Protein AF-0000000084988564 (afdb_homodimer)

Organism: Nitrosospira multiformis (strain ATCC 25196 / NCIMB 11849 / C 71) (NCBI:txid323848)

Nearest PDB structures (foldseek):
  4o1w-assembly2_B  TM=9.853E-01  e=6.035E-07  Colwellia psychrerythraea 34H
  8smr-assembly1_N  TM=9.598E-01  e=2.133E-06  Pseudomonas aeruginosa
  6q2u-assembly1_A  TM=9.554E-01  e=2.253E-06  Pseudomonas aeruginosa
  8uf3-assembly2_B  TM=9.265E-01  e=7.536E-06  Neisseria gonorrhoeae F62
  3vrd-assembly1_A  TM=9.362E-01  e=6.425E-04  Thermochromatium tepidum

Radius of gyration: 26.68 Å; Cα contacts (8 Å, |Δi|>4): 327; chains: 2; bounding box: 35×140×54 Å

Sequence (216 aa):
MKHLIIGAASAALMLISSQGMATDIEAGKKKAAEVCAACHGPDGNSPAPAFPILAGQQASYLAKTLNEYKSGVRQDPVMAGMAAALSKEDIENVAAYFATQKGLKTKYMKHLIIGAASAALMLISSQGMATDIEAGKKKAAEVCAACHGPDGNSPAPAFPILAGQQASYLAKTLNEYKSGVRQDPVMAGMAAALSKEDIENVAAYFATQKGLKTKY

Structure (mmCIF, N/CA/C/O backbone):
data_AF-0000000084988564-model_v1
#
loop_
_entity.id
_entity.type
_entity.pdbx_description
1 polymer 'Cytochrome c, class I'
#
loop_
_atom_site.group_PDB
_atom_site.id
_atom_site.type_symbol
_atom_site.label_atom_id
_atom_site.label_alt_id
_atom_site.label_comp_id
_atom_site.label_asym_id
_atom_site.label_entity_id
_atom_site.label_seq_id
_atom_site.pdbx_PDB_ins_code
_atom_site.Cartn_x
_atom_site.Cartn_y
_atom_site.Cartn_z
_atom_site.occupancy
_atom_site.B_iso_or_equiv
_atom_site.auth_seq_id
_atom_site.auth_comp_id
_atom_site.auth_asym_id
_atom_site.auth_atom_id
_atom_site.pdbx_PDB_model_num
ATOM 1 N N . MET A 1 1 ? -3.344 -71.562 29.422 1 36.88 1 MET A N 1
ATOM 2 C CA . MET A 1 1 ? -3.346 -70.062 29.406 1 36.88 1 MET A CA 1
ATOM 3 C C . MET A 1 1 ? -3.672 -69.562 28.016 1 36.88 1 MET A C 1
ATOM 5 O O . MET A 1 1 ? -3.385 -70.25 27 1 36.88 1 MET A O 1
ATOM 9 N N . LYS A 1 2 ? -4.934 -68.75 27.938 1 44.38 2 LYS A N 1
ATOM 10 C CA . LYS A 1 2 ? -5.629 -67.812 27.047 1 44.38 2 LYS A CA 1
ATOM 11 C C . LYS A 1 2 ? -4.652 -66.875 26.391 1 44.38 2 LYS A C 1
ATOM 13 O O . LYS A 1 2 ? -4.145 -65.938 27.031 1 44.38 2 LYS A O 1
ATOM 18 N N . HIS A 1 3 ? -3.764 -67.312 25.578 1 46.59 3 HIS A N 1
ATOM 19 C CA . HIS A 1 3 ? -2.893 -66.375 24.859 1 46.59 3 HIS A CA 1
ATOM 20 C C . HIS A 1 3 ? -3.705 -65.375 24.047 1 46.59 3 HIS A C 1
ATOM 22 O O . HIS A 1 3 ? -4.391 -65.75 23.094 1 46.59 3 HIS A O 1
ATOM 28 N N . LEU A 1 4 ? -4.336 -64.438 24.719 1 49.53 4 LEU A N 1
ATOM 29 C CA . LEU A 1 4 ? -5.039 -63.281 24.125 1 49.53 4 LEU A CA 1
ATOM 30 C C . LEU A 1 4 ? -4.133 -62.5 23.172 1 49.53 4 LEU A C 1
ATOM 32 O O . LEU A 1 4 ? -3.043 -62.062 23.547 1 49.53 4 LEU A O 1
ATOM 36 N N . ILE A 1 5 ? -4.113 -62.812 21.891 1 49.38 5 ILE A N 1
ATOM 37 C CA . ILE A 1 5 ? -3.484 -62.094 20.781 1 49.38 5 ILE A CA 1
ATOM 38 C C . ILE A 1 5 ? -4.004 -60.656 20.75 1 49.38 5 ILE A C 1
ATOM 40 O O . ILE A 1 5 ? -5.203 -60.438 20.578 1 49.38 5 ILE A O 1
ATOM 44 N N . ILE A 1 6 ? -3.531 -59.688 21.594 1 51.03 6 ILE A N 1
ATOM 45 C CA . ILE A 1 6 ? -3.77 -58.25 21.547 1 51.03 6 ILE A CA 1
ATOM 46 C C . ILE A 1 6 ? -3.459 -57.719 20.156 1 51.03 6 ILE A C 1
ATOM 48 O O . ILE A 1 6 ? -2.328 -57.844 19.672 1 51.03 6 ILE A O 1
ATOM 52 N N . GLY A 1 7 ? -4.332 -57.875 19.203 1 50.16 7 GLY A N 1
ATOM 53 C CA . GLY A 1 7 ? -4.219 -57.219 17.906 1 50.16 7 GLY A CA 1
ATO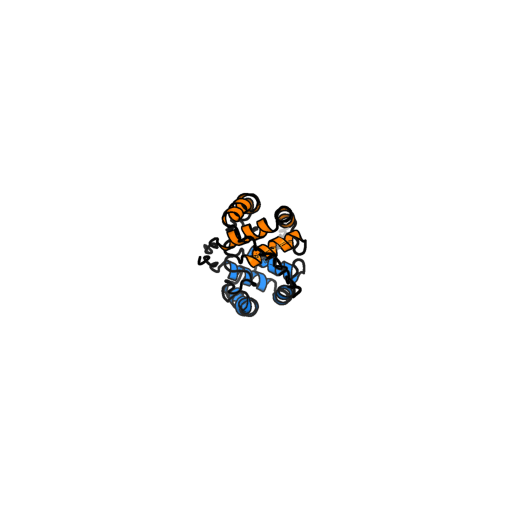M 54 C C . GLY A 1 7 ? -3.92 -55.75 18.016 1 50.16 7 GLY A C 1
ATOM 55 O O . GLY A 1 7 ? -4.641 -55 18.688 1 50.16 7 GLY A O 1
ATOM 56 N N . ALA A 1 8 ? -2.67 -55.312 17.953 1 48.91 8 ALA A N 1
ATOM 57 C CA . ALA A 1 8 ? -2.211 -53.938 17.844 1 48.91 8 ALA A CA 1
ATOM 58 C C . ALA A 1 8 ? -2.896 -53.219 16.688 1 48.91 8 ALA A C 1
ATOM 60 O O . ALA A 1 8 ? -2.719 -53.594 15.523 1 48.91 8 ALA A O 1
ATOM 61 N N . ALA A 1 9 ? -4.117 -52.781 16.828 1 50.78 9 ALA A N 1
ATOM 62 C CA . ALA A 1 9 ? -4.703 -51.844 15.859 1 50.78 9 ALA A CA 1
ATOM 63 C C . ALA A 1 9 ? -3.779 -50.656 15.609 1 50.78 9 ALA A C 1
ATOM 65 O O . ALA A 1 9 ? -3.48 -49.875 16.531 1 50.78 9 ALA A O 1
ATOM 66 N N . SER A 1 10 ? -2.83 -50.688 14.703 1 50.12 10 SER A N 1
ATOM 67 C CA . SER A 1 10 ? -2.039 -49.531 14.289 1 50.12 10 SER A CA 1
ATOM 68 C C . SER A 1 10 ? -2.936 -48.375 13.867 1 50.12 10 SER A C 1
ATOM 70 O O . SER A 1 10 ? -3.768 -48.531 12.969 1 50.12 10 SER A O 1
ATOM 72 N N . ALA A 1 11 ? -3.367 -47.531 14.742 1 49.78 11 ALA A N 1
ATOM 73 C CA . ALA A 1 11 ? -3.982 -46.25 14.398 1 49.78 11 ALA A CA 1
ATOM 74 C C . ALA A 1 11 ? -3.158 -45.5 13.344 1 49.78 11 ALA A C 1
ATOM 76 O O . ALA A 1 11 ? -2.008 -45.125 13.602 1 49.78 11 ALA A O 1
ATOM 77 N N . ALA A 1 12 ? -3.334 -45.781 12.055 1 49.56 12 ALA A N 1
ATOM 78 C CA . ALA A 1 12 ? -2.805 -44.938 10.984 1 49.56 12 ALA A CA 1
ATOM 79 C C . ALA A 1 12 ? -3.104 -43.438 11.25 1 49.56 12 ALA A C 1
ATOM 81 O O . ALA A 1 12 ? -4.254 -43.031 11.148 1 49.56 12 ALA A O 1
ATOM 82 N N . LEU A 1 13 ? -2.43 -42.781 12.18 1 48.84 13 LEU A N 1
ATOM 83 C CA . LEU A 1 13 ? -2.467 -41.312 12.289 1 48.84 13 LEU A CA 1
ATOM 84 C C . LEU A 1 13 ? -2.271 -40.656 10.922 1 48.84 13 LEU A C 1
ATOM 86 O O . LEU A 1 13 ? -1.196 -40.781 10.328 1 48.84 13 LEU A O 1
ATOM 90 N N . MET A 1 14 ? -3.303 -40.594 10.125 1 49.44 14 MET A N 1
ATOM 91 C CA . MET A 1 14 ? -3.266 -39.75 8.93 1 49.44 14 MET A CA 1
ATOM 92 C C . MET A 1 14 ? -2.717 -38.344 9.258 1 49.44 14 MET A C 1
ATOM 94 O O . MET A 1 14 ? -3.35 -37.594 9.977 1 49.44 14 MET A O 1
ATOM 98 N N . LEU A 1 15 ? -1.454 -38.219 9.383 1 46.44 15 LEU A N 1
ATOM 99 C CA . LEU A 1 15 ? -0.866 -36.875 9.398 1 46.44 15 LEU A CA 1
ATOM 100 C C . LEU A 1 15 ? -1.419 -36.031 8.266 1 46.44 15 LEU A C 1
ATOM 102 O O . LEU A 1 15 ? -1.18 -36.312 7.09 1 46.44 15 LEU A O 1
ATOM 106 N N . ILE A 1 16 ? -2.625 -35.594 8.336 1 48.56 16 ILE A N 1
ATOM 107 C CA . ILE A 1 16 ? -3.004 -34.469 7.484 1 48.56 16 ILE A CA 1
ATOM 108 C C . ILE A 1 16 ? -1.88 -33.438 7.473 1 48.56 16 ILE A C 1
ATOM 110 O O . ILE A 1 16 ? -1.654 -32.75 8.469 1 48.56 16 ILE A O 1
ATOM 114 N N . SER A 1 17 ? -0.743 -33.75 7.027 1 43.38 17 SER A N 1
ATOM 115 C CA . SER A 1 17 ? 0.195 -32.688 6.793 1 43.38 17 SER A CA 1
ATOM 116 C C . SER A 1 17 ? -0.49 -31.5 6.109 1 43.38 17 SER A C 1
ATOM 118 O O . SER A 1 17 ? -1.01 -31.625 5 1 43.38 17 SER A O 1
ATOM 120 N N . SER A 1 18 ? -1.177 -30.703 6.762 1 45.69 18 SER A N 1
ATOM 121 C CA . SER A 1 18 ? -1.45 -29.391 6.191 1 45.69 18 SER A CA 1
ATOM 122 C C . SER A 1 18 ? -0.281 -2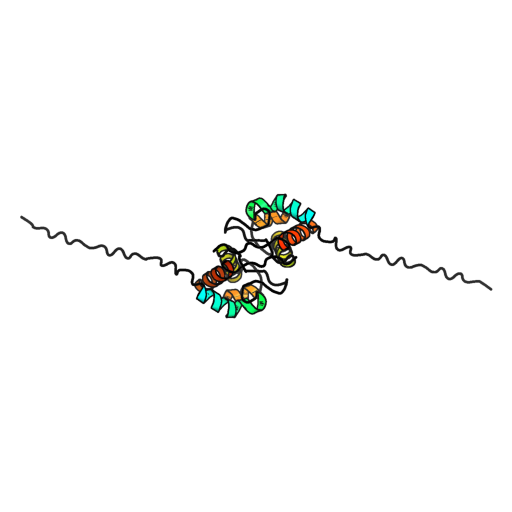8.891 5.344 1 45.69 18 SER A C 1
ATOM 124 O O . SER A 1 18 ? 0.77 -28.531 5.871 1 45.69 18 SER A O 1
ATOM 126 N N . GLN A 1 19 ? 0.225 -29.578 4.379 1 42.72 19 GLN A N 1
ATOM 127 C CA . GLN A 1 19 ? 1.188 -28.953 3.475 1 42.72 19 GLN A CA 1
ATOM 128 C C . GLN A 1 19 ? 0.81 -27.516 3.174 1 42.72 19 GLN A C 1
ATOM 130 O O . GLN A 1 19 ? -0.123 -27.25 2.41 1 42.72 19 GLN A O 1
ATOM 135 N N . GLY A 1 20 ? 0.632 -26.719 4.102 1 48.84 20 GLY A N 1
ATOM 136 C CA . GLY A 1 20 ? 0.611 -25.344 3.66 1 48.84 20 GLY A CA 1
ATOM 137 C C . GLY A 1 20 ? 1.422 -25.109 2.4 1 48.84 20 GLY A C 1
ATOM 138 O O . GLY A 1 20 ? 2.617 -25.406 2.359 1 48.84 20 GLY A O 1
ATOM 139 N N . MET A 1 21 ? 0.855 -25.438 1.231 1 54.59 21 MET A N 1
ATOM 140 C CA . MET A 1 21 ? 1.555 -25.234 -0.034 1 54.59 21 MET A CA 1
ATOM 141 C C . MET A 1 21 ? 2.527 -24.062 0.065 1 54.59 21 MET A C 1
ATOM 143 O O . MET A 1 21 ? 2.156 -22.984 0.514 1 54.59 21 MET A O 1
ATOM 147 N N . ALA A 1 22 ? 3.773 -24.297 0.341 1 71.56 22 ALA A N 1
ATOM 148 C CA . ALA A 1 22 ? 4.848 -23.312 0.388 1 71.56 22 ALA A CA 1
ATOM 149 C C . ALA A 1 22 ? 4.703 -22.297 -0.735 1 71.56 22 ALA A C 1
ATOM 151 O O . ALA A 1 22 ? 4.352 -22.641 -1.863 1 71.56 22 ALA A O 1
ATOM 152 N N . THR A 1 23 ? 4.633 -21.078 -0.403 1 84.94 23 THR A N 1
ATOM 153 C CA . THR A 1 23 ? 4.613 -20 -1.369 1 84.94 23 THR A CA 1
ATOM 154 C C . THR A 1 23 ? 5.613 -20.25 -2.492 1 84.94 23 THR A C 1
ATOM 156 O O . THR A 1 23 ? 6.73 -20.703 -2.242 1 84.94 23 THR A O 1
ATOM 159 N N . ASP A 1 24 ? 5.09 -20.203 -3.752 1 95.75 24 ASP A N 1
ATOM 160 C CA . ASP A 1 24 ? 5.898 -20.375 -4.957 1 95.75 24 ASP A CA 1
ATOM 161 C C . ASP A 1 24 ? 6.191 -19.031 -5.617 1 95.75 24 ASP A C 1
ATOM 163 O O . ASP A 1 24 ? 5.363 -18.516 -6.371 1 95.75 24 ASP A O 1
ATOM 167 N N . ILE A 1 25 ? 7.336 -18.5 -5.441 1 96.25 25 ILE A N 1
ATOM 168 C CA . ILE A 1 25 ? 7.711 -17.172 -5.898 1 96.25 25 ILE A CA 1
ATOM 169 C C . ILE A 1 25 ? 7.723 -17.141 -7.426 1 96.25 25 ILE A C 1
ATOM 171 O O . ILE A 1 25 ? 7.32 -16.141 -8.031 1 96.25 25 ILE A O 1
ATOM 175 N N . GLU A 1 26 ? 8.188 -18.203 -8.039 1 97 26 GLU A N 1
ATOM 176 C CA . GLU A 1 26 ? 8.211 -18.25 -9.5 1 97 26 GLU A CA 1
ATOM 177 C C . GLU A 1 26 ? 6.805 -18.219 -10.078 1 97 26 GLU A C 1
ATOM 179 O O . GLU A 1 26 ? 6.543 -17.531 -11.062 1 97 26 GLU A O 1
ATOM 184 N N . ALA A 1 27 ? 5.906 -18.922 -9.539 1 98.06 27 ALA A N 1
ATOM 185 C CA . ALA A 1 27 ? 4.508 -18.859 -9.961 1 98.06 27 ALA A CA 1
ATOM 186 C C . ALA A 1 27 ? 3.93 -17.469 -9.75 1 98.06 27 ALA A C 1
ATOM 188 O O . ALA A 1 27 ? 3.16 -16.969 -10.578 1 98.06 27 ALA A O 1
ATOM 189 N N . GLY A 1 28 ? 4.285 -16.859 -8.617 1 98.19 28 GLY A N 1
ATOM 190 C CA . GLY A 1 28 ? 3.881 -15.492 -8.367 1 98.19 28 GLY A CA 1
ATOM 191 C C . GLY A 1 28 ? 4.367 -14.516 -9.422 1 98.19 28 GLY A C 1
ATOM 192 O O . GLY A 1 28 ? 3.613 -13.656 -9.875 1 98.19 28 GLY A O 1
ATOM 193 N N . LYS A 1 29 ? 5.617 -14.664 -9.75 1 98.31 29 LYS A N 1
ATOM 194 C CA . LYS A 1 29 ? 6.199 -13.828 -10.797 1 98.31 29 LYS A CA 1
ATOM 195 C C . LYS A 1 29 ? 5.441 -13.977 -12.109 1 98.31 29 LYS A C 1
ATOM 197 O O . LYS A 1 29 ? 5.121 -12.977 -12.766 1 98.31 29 LYS A O 1
ATOM 202 N N . LYS A 1 30 ? 5.148 -15.164 -12.484 1 98.44 30 LYS A N 1
ATOM 203 C CA . LYS A 1 30 ? 4.414 -15.414 -13.719 1 98.44 30 LYS A CA 1
ATOM 204 C C . LYS A 1 30 ? 3.02 -14.797 -13.672 1 98.44 30 LYS A C 1
ATOM 206 O O . LYS A 1 30 ? 2.594 -14.125 -14.617 1 98.44 30 LYS A O 1
ATOM 211 N N . LYS A 1 31 ? 2.301 -15.039 -12.586 1 98.5 31 LYS A N 1
ATOM 212 C CA . LYS A 1 31 ? 0.965 -14.477 -12.43 1 98.5 31 LYS A CA 1
ATOM 213 C C . LYS A 1 31 ? 1.013 -12.953 -12.414 1 98.5 31 LYS A C 1
ATOM 215 O O . LYS A 1 31 ? 0.141 -12.289 -12.977 1 98.5 31 LYS A O 1
ATOM 220 N N . ALA A 1 32 ? 2.031 -12.352 -11.734 1 98.19 32 ALA A N 1
ATOM 221 C CA . ALA A 1 32 ? 2.225 -10.898 -11.711 1 98.19 32 ALA A CA 1
ATOM 222 C C . ALA A 1 32 ? 2.373 -10.344 -13.125 1 98.19 32 ALA A C 1
ATOM 224 O O . ALA A 1 32 ? 1.792 -9.305 -13.453 1 98.19 32 ALA A O 1
ATOM 225 N N . ALA A 1 33 ? 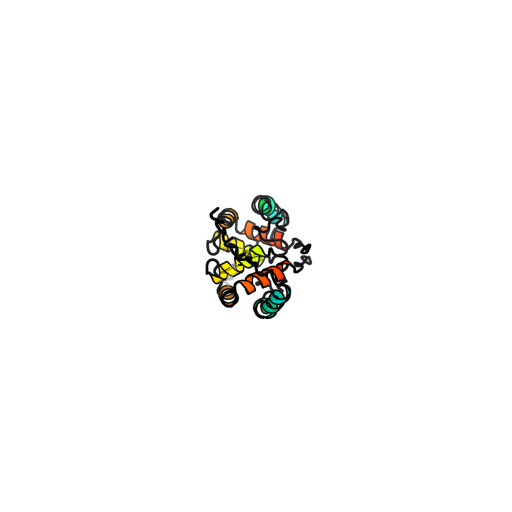3.119 -11 -13.938 1 98.19 33 ALA A N 1
ATOM 226 C CA . ALA A 1 33 ? 3.322 -10.578 -15.32 1 98.19 33 ALA A CA 1
ATOM 227 C C . ALA A 1 33 ? 2.014 -10.633 -16.109 1 98.19 33 ALA A C 1
ATOM 229 O O . ALA A 1 33 ? 1.75 -9.758 -16.938 1 98.19 33 ALA A O 1
ATOM 230 N N . GLU A 1 34 ? 1.217 -11.547 -15.789 1 97.81 34 GLU A N 1
ATOM 231 C CA . GLU A 1 34 ? -0.023 -11.766 -16.531 1 97.81 34 GLU A CA 1
ATOM 232 C C . GLU A 1 34 ? -1.102 -10.773 -16.109 1 97.81 34 GLU A C 1
ATOM 234 O O . GLU A 1 34 ? -1.862 -10.289 -16.953 1 97.81 34 GLU A O 1
ATOM 239 N N . VAL A 1 35 ? -1.206 -10.438 -14.805 1 98.12 35 VAL A N 1
ATOM 240 C CA . VAL A 1 35 ? -2.416 -9.805 -14.289 1 98.12 35 VAL A CA 1
ATOM 241 C C . VAL A 1 35 ? -2.072 -8.438 -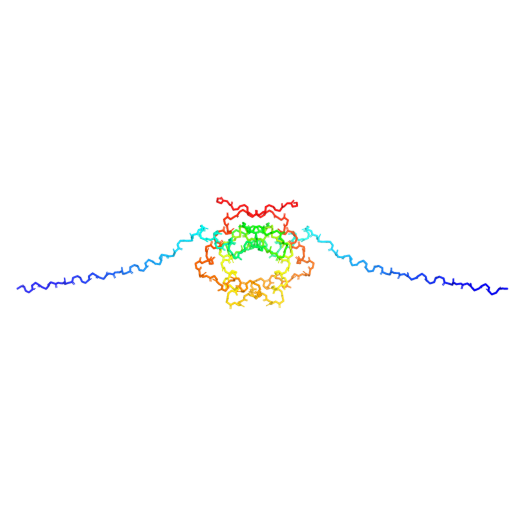13.703 1 98.12 35 VAL A C 1
ATOM 243 O O . VAL A 1 35 ? -2.908 -7.527 -13.695 1 98.12 35 VAL A O 1
ATOM 246 N N . CYS A 1 36 ? -0.912 -8.242 -13.25 1 98.44 36 CYS A N 1
ATOM 247 C CA . CYS A 1 36 ? -0.653 -7.109 -12.367 1 98.44 36 CYS A CA 1
ATOM 248 C C . CYS A 1 36 ? 0.257 -6.086 -13.031 1 98.44 36 CYS A C 1
ATOM 250 O O . CYS A 1 36 ? 0.085 -4.883 -12.844 1 98.44 36 CYS A O 1
ATOM 252 N N . ALA A 1 37 ? 1.188 -6.469 -13.898 1 97.62 37 ALA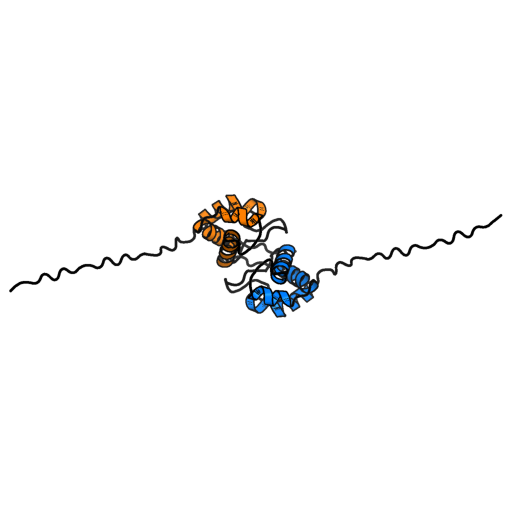 A N 1
ATOM 253 C CA . ALA A 1 37 ? 2.357 -5.711 -14.336 1 97.62 37 ALA A CA 1
ATOM 254 C C . ALA A 1 37 ? 1.945 -4.516 -15.195 1 97.62 37 ALA A C 1
ATOM 256 O O . ALA A 1 37 ? 2.623 -3.484 -15.195 1 97.62 37 ALA A O 1
ATOM 257 N N . ALA A 1 38 ? 0.869 -4.629 -15.906 1 97.25 38 ALA A N 1
ATOM 258 C CA . ALA A 1 38 ? 0.484 -3.574 -16.844 1 97.25 38 ALA A CA 1
ATOM 259 C C . ALA A 1 38 ? 0.256 -2.252 -16.109 1 97.25 38 ALA A C 1
ATOM 261 O O . ALA A 1 38 ? 0.536 -1.181 -16.656 1 97.25 38 ALA A O 1
ATOM 262 N N . CYS A 1 39 ? -0.145 -2.355 -14.93 1 98 39 CYS A N 1
ATOM 263 C CA . CYS A 1 39 ? -0.433 -1.141 -14.172 1 98 39 CYS A CA 1
ATOM 264 C C . CYS A 1 39 ? 0.601 -0.922 -13.078 1 98 39 CYS A C 1
ATOM 266 O O . CYS A 1 39 ? 1.02 0.209 -12.828 1 98 39 CYS A O 1
ATOM 268 N N . HIS A 1 40 ? 1.022 -1.983 -12.414 1 97.12 40 HIS A N 1
ATOM 269 C CA . HIS A 1 40 ? 1.871 -1.836 -11.242 1 97.12 40 HIS A CA 1
ATOM 270 C C . HIS A 1 40 ? 3.346 -1.976 -11.602 1 97.12 40 HIS A C 1
ATOM 272 O O . HIS A 1 40 ? 4.223 -1.739 -10.766 1 97.12 40 HIS A O 1
ATOM 278 N N . GLY A 1 41 ? 3.691 -2.328 -12.852 1 95.62 41 GLY A N 1
ATOM 279 C CA . GLY A 1 41 ? 5.059 -2.596 -13.273 1 95.62 41 GLY A CA 1
ATOM 280 C C . GLY A 1 41 ? 5.469 -4.043 -13.078 1 95.62 41 GLY A C 1
ATOM 281 O O . GLY A 1 41 ? 4.902 -4.75 -12.242 1 95.62 41 GLY A O 1
ATOM 282 N N . PRO A 1 42 ? 6.484 -4.473 -13.758 1 95 42 PRO A N 1
ATOM 283 C CA . PRO A 1 42 ? 6.883 -5.879 -13.719 1 95 42 PRO A CA 1
ATOM 284 C C . PRO A 1 42 ? 7.398 -6.312 -12.344 1 95 42 PRO A C 1
ATOM 286 O O . PRO A 1 42 ? 7.219 -7.465 -11.953 1 95 42 PRO A O 1
ATOM 289 N N . ASP A 1 43 ? 7.988 -5.352 -11.617 1 94 43 ASP A N 1
ATOM 290 C CA . ASP A 1 43 ? 8.508 -5.68 -10.297 1 94 43 ASP A CA 1
ATOM 291 C C . ASP A 1 43 ? 7.68 -5.023 -9.195 1 94 43 ASP A C 1
ATOM 293 O O . ASP A 1 43 ? 8.078 -5.016 -8.031 1 94 43 ASP A O 1
ATOM 297 N N . GLY A 1 44 ? 6.598 -4.359 -9.578 1 95.75 44 GLY A N 1
ATOM 298 C CA . GLY A 1 44 ? 5.742 -3.732 -8.586 1 95.75 44 GLY A CA 1
ATOM 299 C C . GLY A 1 44 ? 6.117 -2.289 -8.305 1 95.75 44 GLY A C 1
ATOM 300 O O . GLY A 1 44 ? 5.551 -1.661 -7.406 1 95.75 44 GLY A O 1
ATOM 301 N N . ASN A 1 45 ? 7.176 -1.773 -8.969 1 94.31 45 ASN A N 1
ATOM 302 C CA . ASN A 1 45 ? 7.496 -0.352 -8.906 1 94.31 45 ASN A CA 1
ATOM 303 C C . ASN A 1 45 ? 6.734 0.443 -9.961 1 94.31 45 ASN A C 1
ATOM 305 O O . ASN A 1 45 ? 7.281 0.756 -11.023 1 94.31 45 ASN A O 1
ATOM 309 N N . SER A 1 46 ? 5.5 0.784 -9.57 1 93.56 46 SER A N 1
ATOM 310 C CA . SER A 1 46 ? 4.551 1.404 -10.492 1 93.56 46 SER A CA 1
ATOM 311 C C . SER A 1 46 ? 5.121 2.684 -11.094 1 93.56 46 SER A C 1
ATOM 313 O O . SER A 1 46 ? 5.613 3.553 -10.375 1 93.56 46 SER A O 1
ATOM 315 N N . PRO A 1 47 ? 5 2.859 -12.422 1 88.88 47 PRO A N 1
ATOM 316 C CA . PRO A 1 47 ? 5.531 4.074 -13.047 1 88.88 47 PRO A CA 1
ATOM 317 C C . PRO A 1 47 ? 4.57 5.258 -12.945 1 88.88 47 PRO A C 1
ATOM 319 O O . PRO A 1 47 ? 4.977 6.406 -13.148 1 88.88 47 PRO A O 1
ATOM 322 N N . ALA A 1 48 ? 3.35 4.98 -12.719 1 92.12 48 ALA A N 1
ATOM 323 C CA . ALA A 1 48 ? 2.32 6.016 -12.68 1 92.12 48 ALA A CA 1
ATOM 324 C C . ALA A 1 48 ? 1.829 6.246 -11.25 1 92.12 48 ALA A C 1
ATOM 326 O O . ALA A 1 48 ? 1.63 5.289 -10.492 1 92.12 48 ALA A O 1
ATOM 327 N N . PRO A 1 49 ? 1.57 7.461 -10.93 1 91 49 PRO A N 1
ATOM 328 C CA . PRO A 1 49 ? 1.165 7.777 -9.555 1 91 49 PRO A CA 1
ATOM 329 C C . PRO A 1 49 ? -0.19 7.176 -9.188 1 91 49 PRO A C 1
ATOM 331 O O . PRO A 1 49 ? -0.501 7.023 -8 1 91 49 PRO A O 1
ATOM 334 N N . ALA A 1 50 ? -0.941 6.832 -10.188 1 91.69 50 ALA A N 1
ATOM 335 C CA . ALA A 1 50 ? -2.285 6.312 -9.945 1 91.69 50 ALA A CA 1
ATOM 336 C C . ALA A 1 50 ? -2.232 4.883 -9.414 1 91.69 50 ALA A C 1
ATOM 338 O O . ALA A 1 50 ? -3.215 4.379 -8.867 1 91.69 50 ALA A O 1
ATOM 339 N N . PHE A 1 5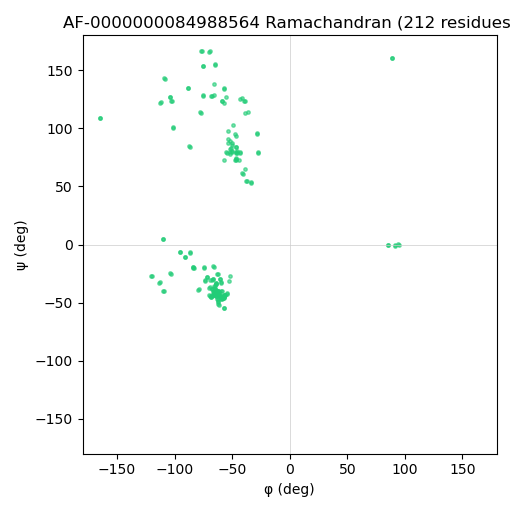1 ? -1.101 4.219 -9.641 1 95.44 51 PHE A N 1
ATOM 340 C CA . PHE A 1 51 ? -0.975 2.826 -9.227 1 95.44 51 PHE A CA 1
ATOM 341 C C . PHE A 1 51 ? 0.038 2.686 -8.094 1 95.44 51 PHE A C 1
ATOM 343 O O . PHE A 1 51 ? 1.195 3.086 -8.242 1 95.44 51 PHE A O 1
ATOM 350 N N . PRO A 1 52 ? -0.424 2.121 -6.957 1 96.12 52 PRO A N 1
ATOM 351 C CA . PRO A 1 52 ? 0.507 2.041 -5.828 1 96.12 52 PRO A CA 1
ATOM 352 C C . PRO A 1 52 ? 1.7 1.131 -6.113 1 96.12 52 PRO A C 1
ATOM 354 O O . PRO A 1 52 ? 1.61 0.232 -6.953 1 96.12 52 PRO A O 1
ATOM 357 N N . ILE A 1 53 ? 2.742 1.439 -5.402 1 95.75 53 ILE A N 1
ATOM 358 C CA . ILE A 1 53 ? 3.939 0.605 -5.402 1 95.75 53 ILE A CA 1
ATOM 359 C C . ILE A 1 53 ? 3.691 -0.655 -4.578 1 95.75 53 ILE A C 1
ATOM 361 O O . ILE A 1 53 ? 3.258 -0.576 -3.426 1 95.75 53 ILE A O 1
ATOM 365 N N . LEU A 1 54 ? 3.967 -1.794 -5.152 1 96.56 54 LEU A N 1
ATOM 366 C CA . LEU A 1 54 ? 3.773 -3.068 -4.469 1 96.56 54 LEU A CA 1
ATOM 367 C C . LEU A 1 54 ? 5.105 -3.639 -3.996 1 96.56 54 LEU A C 1
ATOM 369 O O . LEU A 1 54 ? 5.152 -4.402 -3.027 1 96.56 54 LEU A O 1
ATOM 373 N N . ALA A 1 55 ? 6.148 -3.211 -4.691 1 95.19 55 ALA A N 1
ATOM 374 C CA . ALA A 1 55 ? 7.48 -3.752 -4.438 1 95.19 55 ALA A CA 1
ATOM 375 C C . ALA A 1 55 ? 7.898 -3.523 -2.986 1 95.19 55 ALA A C 1
ATOM 377 O O . ALA A 1 55 ? 7.852 -2.396 -2.49 1 95.19 55 ALA A O 1
ATOM 378 N N . GLY A 1 56 ? 8.219 -4.684 -2.336 1 93.06 56 GLY A N 1
ATOM 379 C CA . GLY A 1 56 ? 8.781 -4.605 -0.999 1 93.06 56 GLY A CA 1
ATOM 380 C C . GLY A 1 56 ? 7.734 -4.504 0.09 1 93.06 56 GLY A C 1
ATOM 381 O O . GLY A 1 56 ? 8.062 -4.461 1.277 1 93.06 56 GLY A O 1
ATOM 382 N N . GLN A 1 57 ? 6.516 -4.496 -0.256 1 95.06 57 GLN A N 1
ATOM 383 C CA . GLN A 1 57 ? 5.445 -4.449 0.733 1 95.06 57 GLN A CA 1
ATOM 384 C C . GLN A 1 57 ? 5.355 -5.762 1.509 1 95.06 57 GLN A C 1
ATOM 386 O O . GLN A 1 57 ? 5.922 -6.773 1.095 1 95.06 57 GLN A O 1
ATOM 391 N N . GLN A 1 58 ? 4.664 -5.699 2.561 1 94.06 58 GLN A N 1
ATOM 392 C CA . GLN A 1 58 ? 4.449 -6.898 3.365 1 94.06 58 GLN A CA 1
ATOM 393 C C . GLN A 1 58 ? 3.58 -7.91 2.623 1 94.06 58 GLN A C 1
ATOM 395 O O . GLN A 1 58 ? 2.506 -7.566 2.125 1 94.06 58 GLN A O 1
ATOM 400 N N . ALA A 1 59 ? 4.086 -9.125 2.557 1 95.06 59 ALA A N 1
ATOM 401 C CA . ALA A 1 59 ? 3.322 -10.164 1.861 1 95.06 59 ALA A CA 1
ATOM 402 C C . ALA A 1 59 ? 1.927 -10.305 2.461 1 95.06 59 ALA A C 1
ATOM 404 O O . ALA A 1 59 ? 0.941 -10.43 1.729 1 95.06 59 ALA A O 1
ATOM 405 N N . SER A 1 60 ? 1.868 -10.297 3.77 1 95.88 60 SER A N 1
ATOM 406 C CA . SER A 1 60 ? 0.581 -10.484 4.43 1 95.88 60 SER A CA 1
ATOM 407 C C . SER A 1 60 ? -0.364 -9.32 4.133 1 95.88 60 SER A C 1
ATOM 409 O O . SER A 1 60 ? -1.569 -9.523 3.975 1 95.88 60 SER A O 1
ATOM 411 N N . TYR A 1 61 ? 0.128 -8.133 4.031 1 95.75 61 TYR A N 1
ATOM 412 C CA . TYR A 1 61 ? -0.7 -6.977 3.695 1 95.75 61 TYR A CA 1
ATOM 413 C C . TYR A 1 61 ? -1.216 -7.078 2.264 1 95.75 61 TYR A C 1
ATOM 415 O O . TYR A 1 61 ? -2.383 -6.785 1.995 1 95.75 61 TYR A O 1
ATOM 423 N N . LEU A 1 62 ? -0.306 -7.465 1.383 1 97.06 62 LEU A N 1
ATOM 424 C CA . LEU A 1 62 ? -0.712 -7.594 -0.013 1 97.06 62 LEU A CA 1
ATOM 425 C C . LEU A 1 62 ? -1.785 -8.664 -0.171 1 97.06 62 LEU A C 1
ATOM 427 O O . LEU A 1 62 ? -2.768 -8.469 -0.89 1 97.06 62 LEU A O 1
ATOM 431 N N . ALA A 1 63 ? -1.595 -9.766 0.501 1 98.12 63 ALA A N 1
ATOM 432 C CA . ALA A 1 63 ? -2.586 -10.836 0.432 1 98.12 63 ALA A CA 1
ATOM 433 C C . ALA A 1 63 ? -3.92 -10.383 1.023 1 98.12 63 ALA A C 1
ATOM 435 O O . ALA A 1 63 ? -4.98 -10.633 0.444 1 98.12 63 ALA A O 1
ATOM 436 N N . LYS A 1 64 ? -3.859 -9.742 2.131 1 97.62 64 LYS A N 1
ATOM 437 C CA . LYS A 1 64 ? -5.07 -9.203 2.74 1 97.62 64 LYS A CA 1
ATOM 438 C C . LYS A 1 64 ? -5.785 -8.25 1.791 1 97.62 64 LYS A C 1
ATOM 440 O O . LYS A 1 64 ? -7.008 -8.32 1.63 1 97.62 64 LYS A O 1
ATOM 445 N N . THR A 1 65 ? -5.039 -7.387 1.188 1 97.75 65 THR A N 1
ATOM 446 C CA . THR A 1 65 ? -5.578 -6.391 0.268 1 97.75 65 THR A CA 1
ATOM 447 C C . THR A 1 65 ? -6.301 -7.066 -0.896 1 97.75 65 THR A C 1
ATOM 449 O O . THR A 1 65 ? -7.441 -6.719 -1.21 1 97.75 65 THR A O 1
ATOM 452 N N . LEU A 1 66 ? -5.68 -8.055 -1.482 1 98.69 66 LEU A N 1
ATOM 453 C CA . LEU A 1 66 ? -6.273 -8.758 -2.615 1 98.69 66 LEU A CA 1
ATOM 454 C C . LEU A 1 66 ? -7.535 -9.508 -2.191 1 98.69 66 LEU A C 1
ATOM 456 O O . LEU A 1 66 ? -8.531 -9.523 -2.924 1 98.69 66 LEU A O 1
ATOM 460 N N . ASN A 1 67 ? -7.52 -10.07 -1.01 1 98.62 67 ASN A N 1
ATOM 461 C CA . ASN A 1 67 ? -8.711 -10.75 -0.499 1 98.62 67 ASN A CA 1
ATOM 462 C C . ASN A 1 67 ? -9.836 -9.758 -0.222 1 98.62 67 ASN A C 1
ATOM 464 O O . ASN A 1 67 ? -11.008 -10.078 -0.429 1 98.62 67 ASN A O 1
ATOM 468 N N . GLU A 1 68 ? -9.5 -8.617 0.267 1 98 68 GLU A N 1
ATOM 469 C CA . GLU A 1 68 ? -10.508 -7.598 0.533 1 98 68 GLU A CA 1
ATOM 470 C C . GLU A 1 68 ? -11.148 -7.105 -0.76 1 98 68 GLU A C 1
ATOM 472 O O . GLU A 1 68 ? -12.352 -6.852 -0.805 1 98 68 GLU A O 1
ATOM 477 N N . TYR A 1 69 ? -10.328 -6.934 -1.779 1 98.31 69 TYR A N 1
ATOM 478 C CA . TYR A 1 69 ? -10.914 -6.594 -3.074 1 98.31 69 TYR A CA 1
ATOM 479 C C . TYR A 1 69 ? -11.836 -7.703 -3.561 1 98.31 69 TYR A C 1
ATOM 481 O O . TYR A 1 69 ? -12.945 -7.43 -4.027 1 98.31 69 TYR A O 1
ATOM 489 N N . LYS A 1 70 ? -11.461 -8.914 -3.449 1 98.12 70 LYS A N 1
ATOM 490 C CA . LYS A 1 70 ? -12.203 -10.07 -3.939 1 98.12 70 LYS A CA 1
ATOM 491 C C . LYS A 1 70 ? -13.531 -10.227 -3.209 1 98.12 70 LYS A C 1
ATOM 493 O O . LYS A 1 70 ? -14.547 -10.562 -3.822 1 98.12 70 LYS A O 1
ATOM 498 N N . SER A 1 71 ? -13.539 -9.977 -1.952 1 97 71 SER A N 1
ATOM 499 C CA . SER A 1 71 ? -14.734 -10.172 -1.136 1 97 71 SER A CA 1
ATOM 500 C C . SER A 1 71 ? -15.664 -8.961 -1.214 1 97 71 SER A C 1
ATOM 502 O O . SER A 1 71 ? -16.812 -9.031 -0.79 1 97 71 SER A O 1
ATOM 504 N N . GLY A 1 72 ? -15.094 -7.789 -1.641 1 95.94 72 GLY A N 1
ATOM 505 C CA . GLY A 1 72 ? -15.875 -6.566 -1.713 1 95.94 72 GLY A CA 1
ATOM 506 C C . GLY A 1 72 ? -15.766 -5.711 -0.467 1 95.94 72 GLY A C 1
ATOM 507 O O . GLY A 1 72 ? -16.344 -4.625 -0.399 1 95.94 72 GLY A O 1
ATOM 508 N N . VAL A 1 73 ? -14.984 -6.172 0.508 1 96.12 73 VAL A N 1
ATOM 509 C CA . VAL A 1 73 ? -14.75 -5.391 1.716 1 96.12 73 VAL A CA 1
ATOM 510 C C . VAL A 1 73 ? -14.07 -4.07 1.352 1 96.12 73 VAL A C 1
ATOM 512 O O . VAL A 1 73 ? -14.406 -3.021 1.905 1 96.12 73 VAL A O 1
ATOM 515 N N . ARG A 1 74 ? -13.109 -4.188 0.474 1 96.75 74 ARG A N 1
ATOM 516 C CA . ARG A 1 74 ? -12.492 -3.002 -0.105 1 96.75 74 ARG A CA 1
ATOM 517 C C . ARG A 1 74 ? -12.984 -2.762 -1.526 1 96.75 74 ARG A C 1
ATOM 519 O O . ARG A 1 74 ? -12.859 -3.631 -2.391 1 96.75 74 ARG A O 1
ATOM 526 N N . GLN A 1 75 ? -13.461 -1.53 -1.711 1 95.81 75 GLN A N 1
ATOM 527 C CA . GLN A 1 75 ? -14.156 -1.28 -2.971 1 95.81 75 GLN A CA 1
ATOM 528 C C . GLN A 1 75 ? -13.258 -0.522 -3.947 1 95.81 75 GLN A C 1
ATOM 530 O O . GLN A 1 75 ? -12.758 0.558 -3.629 1 95.81 75 GLN A O 1
ATOM 535 N N . ASP A 1 76 ? -13.062 -1.062 -5.059 1 96.81 76 ASP A N 1
ATOM 536 C CA . ASP A 1 76 ? -12.391 -0.548 -6.246 1 96.81 76 ASP A CA 1
ATOM 537 C C . ASP A 1 76 ? -12.711 -1.396 -7.473 1 96.81 76 ASP A C 1
ATOM 539 O O . ASP A 1 76 ? -12.258 -2.537 -7.582 1 96.81 76 ASP A O 1
ATOM 543 N N . PRO A 1 77 ? -13.477 -0.911 -8.391 1 96.88 77 PRO A N 1
ATOM 544 C CA . PRO A 1 77 ? -13.938 -1.763 -9.484 1 96.88 77 PRO A CA 1
ATOM 545 C C . PRO A 1 77 ? -12.797 -2.363 -10.289 1 96.88 77 PRO A C 1
ATOM 547 O O . PRO A 1 77 ? -12.883 -3.51 -10.742 1 96.88 77 PRO A O 1
ATOM 550 N N . VAL A 1 78 ? -11.828 -1.596 -10.508 1 97.44 78 VAL A N 1
ATOM 551 C CA . VAL A 1 78 ? -10.695 -2.084 -11.281 1 97.44 78 VAL A CA 1
ATOM 552 C C . VAL A 1 78 ? -10.031 -3.252 -10.547 1 97.44 78 VAL A C 1
ATOM 554 O O . VAL A 1 78 ? -9.875 -4.336 -11.109 1 97.44 78 VAL A O 1
ATOM 557 N N . MET A 1 79 ? -9.695 -3.094 -9.273 1 98.5 79 MET A N 1
ATOM 558 C CA . MET A 1 79 ? -8.969 -4.129 -8.539 1 98.5 79 MET A CA 1
ATOM 559 C C . MET A 1 79 ? -9.883 -5.305 -8.219 1 98.5 79 MET A C 1
ATOM 561 O O . MET A 1 79 ? -9.43 -6.449 -8.133 1 98.5 79 MET A O 1
ATOM 565 N N . ALA A 1 80 ? -11.211 -5.012 -8.023 1 98.19 80 ALA A N 1
ATOM 566 C CA . ALA A 1 80 ? -12.156 -6.109 -7.84 1 98.19 80 ALA A CA 1
ATOM 567 C C . ALA A 1 80 ? -12.117 -7.07 -9.031 1 98.19 80 ALA A C 1
ATOM 569 O O . ALA A 1 80 ? -12.102 -8.289 -8.852 1 98.19 80 ALA A O 1
ATOM 570 N N . GLY A 1 81 ? -12.117 -6.504 -10.273 1 97.81 81 GLY A N 1
ATOM 571 C CA . GLY A 1 81 ? -12.023 -7.324 -11.469 1 97.81 81 GLY A CA 1
ATOM 572 C C . GLY A 1 81 ? -10.734 -8.117 -11.555 1 97.81 81 GLY A C 1
ATOM 573 O O . GLY A 1 81 ? -10.75 -9.297 -11.906 1 97.81 81 GLY A O 1
ATOM 574 N N . MET A 1 82 ? -9.641 -7.566 -11.188 1 98.44 82 MET A N 1
ATOM 575 C CA . MET A 1 82 ? -8.344 -8.227 -11.25 1 98.44 82 MET A CA 1
ATOM 576 C C . MET A 1 82 ? -8.25 -9.344 -10.211 1 98.44 82 MET A C 1
ATOM 578 O O . MET A 1 82 ? -7.754 -10.43 -10.508 1 98.44 82 MET A O 1
ATOM 582 N N . ALA A 1 83 ? -8.734 -9.055 -8.945 1 98.56 83 ALA A N 1
ATOM 583 C CA . ALA A 1 83 ? -8.633 -10 -7.84 1 98.56 83 ALA A CA 1
ATOM 584 C C . ALA A 1 83 ? -9.594 -11.172 -8.031 1 98.56 83 ALA A C 1
ATOM 586 O O . ALA A 1 83 ? -9.344 -12.273 -7.535 1 98.56 83 ALA A O 1
ATOM 587 N N . ALA A 1 84 ? -10.695 -10.945 -8.734 1 97.5 84 ALA A N 1
ATOM 588 C CA . ALA A 1 84 ? -11.742 -11.945 -8.906 1 97.5 84 ALA A CA 1
ATOM 589 C C . ALA A 1 84 ? -11.195 -13.203 -9.578 1 97.5 84 ALA A C 1
ATOM 591 O O . ALA A 1 84 ? -11.609 -14.32 -9.25 1 97.5 84 ALA A O 1
ATOM 592 N N . ALA A 1 85 ? -10.266 -13.094 -10.438 1 94.5 85 ALA A N 1
ATOM 593 C CA . ALA A 1 85 ? -9.766 -14.203 -11.242 1 94.5 85 ALA A CA 1
ATOM 594 C C . ALA A 1 85 ? -8.664 -14.961 -10.508 1 94.5 85 ALA A C 1
ATOM 596 O O . ALA A 1 85 ? -8.219 -16.016 -10.961 1 94.5 85 ALA A O 1
ATOM 597 N N . LEU A 1 86 ? -8.242 -14.469 -9.383 1 98.5 86 LEU A N 1
ATOM 598 C CA . LEU A 1 86 ? -7.109 -15.062 -8.68 1 98.5 86 LEU A CA 1
ATOM 599 C C . LEU A 1 86 ? -7.574 -16.172 -7.738 1 98.5 86 LEU A C 1
ATOM 601 O O . LEU A 1 86 ? -8.547 -15.992 -7 1 98.5 86 LEU A O 1
ATOM 605 N N . SER A 1 87 ? -6.902 -17.297 -7.734 1 98.25 87 SER A N 1
ATOM 606 C CA . SER A 1 87 ? -7.102 -18.312 -6.711 1 98.25 87 SER A CA 1
ATOM 607 C C . SER A 1 87 ? -6.418 -17.938 -5.402 1 98.25 87 SER A C 1
ATOM 609 O O . 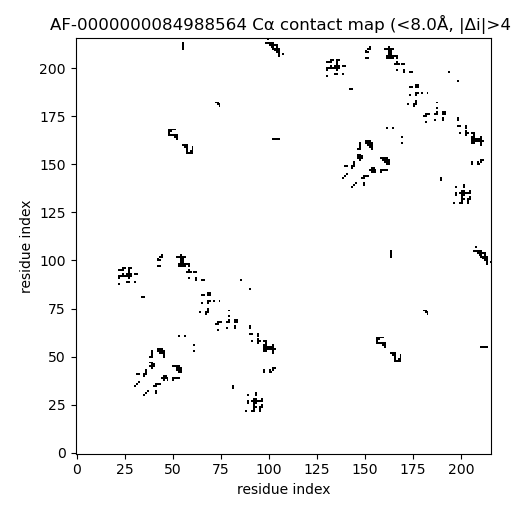SER A 1 87 ? -5.645 -16.969 -5.359 1 98.25 87 SER A O 1
ATOM 611 N N . LYS A 1 88 ? -6.793 -18.672 -4.371 1 98 88 LYS A N 1
ATOM 612 C CA . LYS A 1 88 ? -6.109 -18.469 -3.096 1 98 88 LYS A CA 1
ATOM 613 C C . LYS A 1 88 ? -4.598 -18.609 -3.25 1 98 88 LYS A C 1
ATOM 615 O O . LYS A 1 88 ? -3.834 -17.812 -2.711 1 98 88 LYS A O 1
ATOM 620 N N . GLU A 1 89 ? -4.164 -19.562 -3.988 1 97.81 89 GLU A N 1
ATOM 621 C CA . GLU A 1 89 ? -2.742 -19.797 -4.227 1 97.81 89 GLU A CA 1
ATOM 622 C C . GLU A 1 89 ? -2.123 -18.656 -5.023 1 97.81 89 GLU A C 1
ATOM 624 O O . GLU A 1 89 ? -1.012 -18.219 -4.719 1 97.81 89 GLU A O 1
ATOM 629 N N . ASP A 1 90 ? -2.846 -18.156 -6.035 1 98.56 90 ASP A N 1
ATOM 630 C CA . ASP A 1 90 ? -2.369 -17.016 -6.812 1 98.56 90 ASP A CA 1
ATOM 631 C C . ASP A 1 90 ? -2.109 -15.812 -5.914 1 98.56 90 ASP A C 1
ATOM 633 O O . ASP A 1 90 ? -1.074 -15.148 -6.031 1 98.56 90 ASP A O 1
ATOM 637 N N . ILE A 1 91 ? -3.045 -15.602 -5.039 1 98.81 91 ILE A N 1
ATOM 638 C CA . ILE A 1 91 ? -2.963 -14.438 -4.156 1 98.81 91 ILE A CA 1
ATOM 639 C C . ILE A 1 91 ? -1.724 -14.555 -3.271 1 98.81 91 ILE A C 1
ATOM 641 O O . ILE A 1 91 ? -0.938 -13.609 -3.172 1 98.81 91 ILE A O 1
ATOM 645 N N . GLU A 1 92 ? -1.509 -15.664 -2.693 1 98.25 92 GLU A N 1
ATOM 646 C CA . GLU A 1 92 ? -0.349 -15.859 -1.828 1 98.25 92 GLU A CA 1
ATOM 647 C C . GLU A 1 92 ? 0.952 -15.766 -2.619 1 98.25 92 GLU A C 1
ATOM 649 O O . GLU A 1 92 ? 1.922 -15.164 -2.158 1 98.25 92 GLU A O 1
ATOM 654 N N . ASN A 1 93 ? 0.991 -16.312 -3.779 1 98.56 93 ASN A N 1
ATOM 655 C CA . ASN A 1 93 ? 2.197 -16.344 -4.598 1 98.56 93 ASN A CA 1
ATOM 656 C C . ASN A 1 93 ? 2.568 -14.953 -5.098 1 98.56 93 ASN A C 1
ATOM 658 O O . ASN A 1 93 ? 3.73 -14.547 -5.02 1 98.56 93 ASN A O 1
ATOM 662 N N . VAL A 1 94 ? 1.558 -14.188 -5.602 1 98.5 94 VAL A N 1
ATOM 663 C CA . VAL A 1 94 ? 1.877 -12.859 -6.109 1 98.5 94 VAL A CA 1
ATOM 664 C C . VAL A 1 94 ? 2.254 -11.938 -4.949 1 98.5 94 VAL A C 1
ATOM 666 O O . VAL A 1 94 ? 3.125 -11.078 -5.094 1 98.5 94 VAL A O 1
ATOM 669 N N . ALA A 1 95 ? 1.59 -12.094 -3.811 1 97.25 95 ALA A N 1
ATOM 670 C CA . ALA A 1 95 ? 1.946 -11.297 -2.637 1 97.25 95 ALA A CA 1
ATOM 671 C C . ALA A 1 95 ? 3.391 -11.562 -2.219 1 97.25 95 ALA A C 1
ATOM 673 O O . ALA A 1 95 ? 4.148 -10.617 -1.964 1 97.25 95 ALA A O 1
ATOM 674 N N . ALA A 1 96 ? 3.781 -12.766 -2.199 1 96.25 96 ALA A N 1
ATOM 675 C CA . ALA A 1 96 ? 5.148 -13.125 -1.833 1 96.25 96 ALA A CA 1
ATOM 676 C C . ALA A 1 96 ? 6.148 -12.594 -2.854 1 96.25 96 ALA A C 1
ATOM 678 O O . ALA A 1 96 ? 7.199 -12.07 -2.482 1 96.25 96 ALA A O 1
ATOM 679 N N . TYR A 1 97 ? 5.797 -12.742 -4.078 1 97.31 97 TYR A N 1
ATOM 680 C CA . TYR A 1 97 ? 6.691 -12.266 -5.125 1 97.31 97 TYR A CA 1
ATOM 681 C C . TYR A 1 97 ? 6.98 -10.773 -4.949 1 97.31 97 TYR A C 1
ATOM 683 O O . TYR A 1 97 ? 8.141 -10.367 -4.859 1 97.31 97 TYR A O 1
ATOM 691 N N . PHE A 1 98 ? 5.918 -9.969 -4.875 1 96.25 98 PHE A N 1
ATOM 692 C CA . PHE A 1 98 ? 6.117 -8.523 -4.781 1 96.25 98 PHE A CA 1
ATOM 693 C C . PHE A 1 98 ? 6.832 -8.164 -3.486 1 96.25 98 PHE A C 1
ATOM 695 O O . PHE A 1 98 ? 7.621 -7.215 -3.451 1 96.25 98 PHE A O 1
ATOM 702 N N . ALA A 1 99 ? 6.59 -8.898 -2.422 1 94.56 99 ALA A N 1
ATOM 703 C CA . ALA A 1 99 ? 7.234 -8.625 -1.14 1 94.56 99 ALA A CA 1
ATOM 704 C C . ALA A 1 99 ? 8.75 -8.789 -1.237 1 94.56 99 ALA A C 1
ATOM 706 O O . ALA A 1 99 ? 9.5 -8.141 -0.503 1 94.56 99 ALA A O 1
ATOM 707 N N . THR A 1 100 ? 9.203 -9.562 -2.143 1 93.25 100 THR A N 1
ATOM 708 C CA . THR A 1 100 ? 10.633 -9.852 -2.246 1 93.25 100 THR A CA 1
ATOM 709 C C . THR A 1 100 ? 11.312 -8.859 -3.184 1 93.25 100 THR A C 1
ATOM 711 O O . THR A 1 100 ? 12.539 -8.859 -3.311 1 93.25 100 THR A O 1
ATOM 714 N N . GLN A 1 101 ? 10.469 -8.102 -3.869 1 92.94 101 GLN A N 1
ATOM 715 C CA . GLN A 1 101 ? 11.055 -7.141 -4.797 1 92.94 101 GLN A CA 1
ATOM 716 C C . GLN A 1 101 ? 11.648 -5.949 -4.047 1 92.94 101 GLN A C 1
ATOM 718 O O . GLN A 1 101 ? 11.172 -5.586 -2.969 1 92.94 101 GLN A O 1
ATOM 723 N N . LYS A 1 102 ? 12.609 -5.305 -4.598 1 86.56 102 LYS A N 1
ATOM 724 C CA . LYS A 1 102 ? 13.195 -4.102 -4.016 1 86.56 102 LYS A CA 1
ATOM 725 C C . LYS A 1 102 ? 12.297 -2.887 -4.242 1 86.56 102 LYS A C 1
ATOM 727 O O . LYS A 1 102 ? 11.914 -2.6 -5.375 1 86.56 102 LYS A O 1
ATOM 732 N N . GLY A 1 103 ? 11.789 -2.41 -3.17 1 76.69 103 GLY A N 1
ATOM 733 C CA . GLY A 1 103 ? 11.008 -1.185 -3.256 1 76.69 103 GLY A CA 1
ATOM 734 C C . GLY A 1 103 ? 11.836 0.02 -3.668 1 76.69 103 GLY A C 1
ATOM 735 O O . GLY A 1 103 ? 13.055 0.034 -3.488 1 76.69 103 GLY A O 1
ATOM 736 N N . LEU A 1 104 ? 11.18 0.825 -4.582 1 58.84 104 LEU A N 1
ATOM 737 C CA . LEU A 1 104 ? 11.922 1.96 -5.117 1 58.84 104 LEU A CA 1
ATOM 738 C C . LEU A 1 104 ? 12.414 2.865 -3.992 1 58.84 104 LEU A C 1
ATOM 740 O O . LEU A 1 104 ? 11.766 2.975 -2.949 1 58.84 104 LEU A O 1
ATOM 744 N N . LYS A 1 105 ? 13.805 2.982 -4.043 1 49.56 105 LYS A N 1
ATOM 745 C CA . LYS A 1 105 ? 14.516 4.113 -3.453 1 49.56 105 LYS A CA 1
ATOM 746 C C . LYS A 1 105 ? 13.969 5.441 -3.971 1 49.56 105 LYS A C 1
ATOM 748 O O . LYS A 1 105 ? 13.547 5.535 -5.125 1 49.56 105 LYS A O 1
ATOM 753 N N . THR A 1 106 ? 13.141 6.105 -3.34 1 41.19 106 THR A N 1
ATOM 754 C CA . THR A 1 106 ? 12.836 7.43 -3.869 1 41.19 106 THR A CA 1
ATOM 755 C C . THR A 1 106 ? 14.086 8.078 -4.453 1 41.19 106 THR A C 1
ATOM 757 O O . THR A 1 106 ? 15.18 7.961 -3.887 1 41.19 106 THR A O 1
ATOM 760 N N . LYS A 1 107 ? 14.117 8.305 -5.77 1 34.97 107 LYS A N 1
ATOM 761 C CA . LYS A 1 107 ? 15.133 9.094 -6.469 1 34.97 107 LYS A CA 1
ATOM 762 C C . LYS A 1 107 ? 15.297 10.469 -5.832 1 34.97 107 LYS A C 1
ATOM 764 O O . LYS A 1 107 ? 16.297 11.148 -6.055 1 34.97 107 LYS A O 1
ATOM 769 N N . TYR A 1 108 ? 14.5 11.125 -5.207 1 29.03 108 TYR A N 1
ATOM 770 C CA . TYR A 1 108 ? 14.922 12.508 -5.016 1 29.03 108 TYR A CA 1
ATOM 771 C C . TYR A 1 108 ? 16.047 12.594 -3.998 1 29.03 108 TYR A C 1
ATOM 773 O O . TYR A 1 108 ? 16.109 11.812 -3.049 1 29.03 108 TYR A O 1
ATOM 781 N N . MET B 1 1 ? -18.062 70.938 -24.641 1 34.47 1 MET B N 1
ATOM 782 C CA . MET B 1 1 ? -17.25 69.75 -24.812 1 34.47 1 MET B CA 1
ATOM 783 C C . MET B 1 1 ? -17.188 68.938 -23.5 1 34.47 1 MET B C 1
ATOM 785 O O . MET B 1 1 ? -16.578 69.438 -22.531 1 34.47 1 MET B O 1
ATOM 789 N N . LYS B 1 2 ? -18.406 68.438 -23.094 1 43.72 2 LYS B N 1
ATOM 790 C CA . LYS B 1 2 ? -18.672 67.5 -21.969 1 43.72 2 LYS B CA 1
ATOM 791 C C . LYS B 1 2 ? -17.672 66.375 -21.969 1 43.72 2 LYS B C 1
ATOM 793 O O . LYS B 1 2 ? -17.641 65.562 -22.906 1 43.72 2 LYS B O 1
ATOM 798 N N . HIS B 1 3 ? -16.422 66.688 -21.578 1 44.53 3 HIS B N 1
ATOM 799 C CA . HIS B 1 3 ? -15.43 65.625 -21.391 1 44.53 3 HIS B CA 1
ATOM 800 C C . HIS B 1 3 ? -15.977 64.5 -20.5 1 44.53 3 HIS B C 1
ATOM 802 O O . HIS B 1 3 ? -16.406 64.75 -19.359 1 44.53 3 HIS B O 1
ATOM 808 N N . LEU B 1 4 ? -16.672 63.562 -21.062 1 49.06 4 LEU B N 1
ATOM 809 C CA . LEU B 1 4 ? -17.094 62.281 -20.484 1 49.06 4 LEU B CA 1
ATOM 810 C C . LEU B 1 4 ? -15.914 61.531 -19.875 1 49.06 4 LEU B C 1
ATOM 812 O O . LEU B 1 4 ? -14.945 61.219 -20.562 1 49.06 4 LEU B O 1
ATOM 816 N N . ILE B 1 5 ? -15.516 61.844 -18.672 1 48.47 5 ILE B N 1
ATOM 817 C CA . ILE B 1 5 ? -14.539 61.094 -17.875 1 48.47 5 ILE B CA 1
ATOM 818 C C . ILE B 1 5 ? -14.969 59.625 -17.766 1 48.47 5 ILE B C 1
ATOM 820 O O . ILE B 1 5 ? -16.047 59.344 -17.25 1 48.47 5 ILE B O 1
ATOM 824 N N . ILE B 1 6 ? -14.742 58.781 -18.812 1 50.44 6 ILE B N 1
ATOM 825 C CA . ILE B 1 6 ? -14.875 57.344 -18.75 1 50.44 6 ILE B CA 1
ATOM 826 C C . ILE B 1 6 ? -14.117 56.781 -17.547 1 50.44 6 ILE B C 1
ATOM 828 O O . ILE B 1 6 ? -12.906 56.969 -17.438 1 50.44 6 ILE B O 1
ATOM 832 N N . GLY B 1 7 ? -14.68 56.844 -16.391 1 48.88 7 GLY B N 1
ATOM 833 C CA . GLY B 1 7 ? -14.148 56.156 -15.219 1 48.88 7 GLY B CA 1
ATOM 834 C C . GLY B 1 7 ? -13.758 54.719 -15.492 1 48.88 7 GLY B C 1
ATOM 835 O O . GLY B 1 7 ? -14.57 53.938 -15.992 1 48.88 7 GLY B O 1
ATOM 836 N N . ALA B 1 8 ? -12.5 54.5 -15.828 1 48.91 8 ALA B N 1
ATOM 837 C CA . ALA B 1 8 ? -11.914 53.156 -15.93 1 48.91 8 ALA B CA 1
ATOM 838 C C . ALA B 1 8 ? -12.203 52.344 -14.672 1 48.91 8 ALA B C 1
ATOM 840 O O . ALA B 1 8 ? -11.766 52.688 -13.578 1 48.91 8 ALA B O 1
ATOM 841 N N . ALA B 1 9 ? -13.367 51.781 -14.523 1 50.75 9 ALA B N 1
ATOM 842 C CA . ALA B 1 9 ? -13.594 50.781 -13.484 1 50.75 9 ALA B CA 1
ATOM 843 C C . ALA B 1 9 ? -12.531 49.688 -13.539 1 50.75 9 ALA B C 1
ATOM 845 O O . ALA B 1 9 ? -12.422 48.969 -14.531 1 50.75 9 ALA B O 1
ATOM 846 N N . SER B 1 10 ? -11.359 49.875 -12.953 1 49.66 10 SER B N 1
ATOM 847 C CA . SER B 1 10 ? -10.383 48.812 -12.812 1 49.66 10 SER B CA 1
ATOM 848 C C . SER B 1 10 ? -11.016 47.562 -12.18 1 49.66 10 SER B C 1
ATOM 850 O O . SER B 1 10 ? -11.586 47.625 -11.086 1 49.66 10 SER B O 1
ATOM 852 N N . ALA B 1 11 ? -11.578 46.656 -12.938 1 49.91 11 ALA B N 1
ATOM 853 C CA . ALA B 1 11 ? -11.938 45.312 -12.461 1 49.91 11 ALA B CA 1
ATOM 854 C C . ALA B 1 11 ? -10.781 44.688 -11.68 1 49.91 11 ALA B C 1
ATOM 856 O O . ALA B 1 11 ? -9.711 44.438 -12.234 1 49.91 11 ALA B O 1
ATOM 857 N N . ALA B 1 12 ? -10.625 44.969 -10.406 1 49.22 12 ALA B N 1
ATOM 858 C CA . ALA B 1 12 ? -9.734 44.188 -9.539 1 49.22 12 ALA B CA 1
ATOM 859 C C . ALA B 1 12 ? -9.945 42.688 -9.727 1 49.22 12 ALA B C 1
ATOM 861 O O . ALA B 1 12 ? -10.984 42.156 -9.336 1 49.22 12 ALA B O 1
ATOM 862 N N . LEU B 1 13 ? -9.492 42.094 -10.812 1 48.59 13 LEU B N 1
ATOM 863 C CA . LEU B 1 13 ? -9.398 40.625 -10.914 1 48.59 13 LEU B CA 1
ATOM 864 C C . LEU B 1 13 ? -8.773 40.031 -9.656 1 48.59 13 LEU B C 1
ATOM 866 O O . LEU B 1 13 ? -7.594 40.25 -9.375 1 48.59 13 LEU B O 1
ATOM 870 N N . MET B 1 14 ? -9.539 39.875 -8.633 1 48.91 14 MET B N 1
ATOM 871 C CA . MET B 1 14 ? -9.094 39.062 -7.5 1 48.91 14 MET B CA 1
ATOM 872 C C . MET B 1 14 ? -8.492 37.75 -7.973 1 48.91 14 MET B C 1
ATOM 874 O O . MET B 1 14 ? -9.188 36.906 -8.531 1 48.91 14 MET B O 1
ATOM 878 N N . LEU B 1 15 ? -7.289 37.75 -8.422 1 45.88 15 LEU B N 1
ATOM 879 C CA . LEU B 1 15 ? -6.578 36.469 -8.602 1 45.88 15 LEU B CA 1
ATOM 880 C C . LEU B 1 15 ? -6.734 35.594 -7.375 1 45.88 15 LEU B C 1
ATOM 882 O O . LEU B 1 15 ? -6.254 35.906 -6.289 1 45.88 15 LEU B O 1
ATOM 886 N N . ILE B 1 16 ? -7.879 35.031 -7.152 1 48.19 16 ILE B N 1
ATOM 887 C CA . ILE B 1 16 ? -7.902 33.875 -6.254 1 48.19 16 ILE B CA 1
ATOM 888 C C . ILE B 1 16 ? -6.699 32.969 -6.527 1 48.19 16 ILE B C 1
ATOM 890 O O . ILE B 1 16 ? -6.66 32.281 -7.539 1 48.19 16 ILE B O 1
ATOM 894 N N . SER B 1 17 ? -5.539 33.438 -6.379 1 43.22 17 SER B N 1
ATOM 895 C CA . SER B 1 17 ? -4.453 32.469 -6.383 1 43.22 17 SER B CA 1
ATOM 896 C C . SER B 1 17 ? -4.82 31.234 -5.559 1 43.22 17 SER B C 1
ATOM 898 O O . SER B 1 17 ? -5.074 31.344 -4.359 1 43.22 17 SER B O 1
ATOM 900 N N . SER B 1 18 ? -5.539 30.359 -6.047 1 45.16 18 SER B N 1
ATOM 901 C CA . SER B 1 18 ? -5.52 29.031 -5.43 1 45.16 18 SER B CA 1
ATOM 902 C C . SER B 1 18 ? -4.137 28.688 -4.883 1 45.16 18 SER B C 1
ATOM 904 O O . SER B 1 18 ? -3.205 28.438 -5.648 1 45.16 18 SER B O 1
ATOM 906 N N . GLN B 1 19 ? -3.486 29.453 -4.078 1 42.62 19 GLN B N 1
ATOM 907 C CA . GLN B 1 19 ? -2.275 28.969 -3.432 1 42.62 19 GLN B CA 1
ATOM 908 C C . GLN B 1 19 ? -2.416 27.484 -3.057 1 42.62 19 GLN B C 1
ATOM 910 O O . GLN B 1 19 ? -3.119 27.156 -2.102 1 42.62 19 GLN B O 1
ATOM 915 N N . GLY B 1 20 ? -2.711 26.672 -3.92 1 48.72 20 GLY B N 1
ATOM 916 C CA . GLY B 1 20 ? -2.475 25.297 -3.49 1 48.72 20 GLY B CA 1
ATOM 917 C C . GLY B 1 20 ? -1.377 25.188 -2.449 1 48.72 20 GLY B C 1
ATOM 918 O O . GLY B 1 20 ? -0.24 25.594 -2.689 1 48.72 20 GLY B O 1
ATOM 919 N N . MET B 1 21 ? -1.665 25.5 -1.176 1 54.31 21 MET B N 1
ATOM 920 C CA . MET B 1 21 ? -0.68 25.406 -0.103 1 54.31 21 MET B CA 1
ATOM 921 C C . MET B 1 21 ? 0.362 24.328 -0.42 1 54.31 21 MET B C 1
ATOM 923 O O . MET B 1 21 ? 0.015 23.203 -0.783 1 54.31 21 MET B O 1
ATOM 927 N N . ALA B 1 22 ? 1.479 24.703 -0.977 1 70.94 22 ALA B N 1
ATOM 928 C CA . ALA B 1 22 ? 2.605 23.812 -1.265 1 70.94 22 ALA B CA 1
ATOM 929 C C . ALA B 1 22 ? 2.811 22.797 -0.142 1 70.94 22 ALA B C 1
ATOM 931 O O . ALA B 1 22 ? 2.697 23.141 1.038 1 70.94 22 ALA B O 1
ATOM 932 N N . THR B 1 23 ? 2.793 21.594 -0.444 1 84.56 23 THR B N 1
ATOM 933 C CA . THR B 1 23 ? 3.084 20.516 0.5 1 84.56 23 THR B CA 1
ATOM 934 C C . THR B 1 23 ? 4.293 20.875 1.362 1 84.56 23 THR B C 1
ATOM 936 O O . THR B 1 23 ? 5.277 21.422 0.866 1 84.56 23 THR B O 1
ATOM 939 N N . ASP B 1 24 ? 4.078 20.812 2.709 1 95.81 24 ASP B N 1
ATOM 940 C CA . ASP B 1 24 ? 5.121 21.062 3.697 1 95.81 24 ASP B CA 1
ATOM 941 C C . ASP B 1 24 ? 5.672 19.766 4.262 1 95.81 24 ASP B C 1
ATOM 943 O O . ASP B 1 24 ? 5.086 19.172 5.18 1 95.81 24 ASP B O 1
ATOM 947 N N . ILE B 1 25 ? 6.785 19.312 3.814 1 96.38 25 ILE B N 1
ATOM 948 C CA . ILE B 1 25 ? 7.367 18.031 4.164 1 96.38 25 ILE B CA 1
ATOM 949 C C . ILE B 1 25 ? 7.727 18 5.648 1 96.38 25 ILE B C 1
ATOM 951 O O . ILE B 1 25 ? 7.555 16.984 6.32 1 96.38 25 ILE B O 1
ATOM 955 N N . GLU B 1 26 ? 8.219 19.125 6.156 1 97 26 GLU B N 1
ATOM 956 C CA . GLU B 1 26 ? 8.578 19.188 7.57 1 97 26 GLU B CA 1
ATOM 957 C C . GLU B 1 26 ? 7.34 19.062 8.453 1 97 26 GLU B C 1
ATOM 959 O O . GLU B 1 26 ? 7.367 18.359 9.469 1 97 26 GLU B O 1
ATOM 964 N N . ALA B 1 27 ? 6.281 19.656 8.148 1 98.06 27 ALA B N 1
ATOM 965 C CA . ALA B 1 27 ? 5.023 19.484 8.867 1 98.06 27 ALA B CA 1
ATOM 966 C C . ALA B 1 27 ? 4.535 18.047 8.781 1 98.06 27 ALA B C 1
ATOM 968 O O . ALA B 1 27 ? 4.016 17.5 9.758 1 98.06 27 ALA B O 1
ATOM 969 N N . GLY B 1 28 ? 4.68 17.469 7.594 1 98.19 28 GLY B N 1
ATOM 970 C CA . GLY B 1 28 ? 4.344 16.062 7.426 1 98.19 28 GLY B CA 1
ATOM 971 C C . GLY B 1 28 ? 5.141 15.141 8.336 1 98.19 28 GLY B C 1
ATOM 972 O O . GLY B 1 28 ? 4.586 14.219 8.945 1 98.19 28 GLY B O 1
ATOM 973 N N . LYS B 1 29 ? 6.422 15.398 8.375 1 98.25 29 LYS B N 1
ATOM 974 C CA . LYS B 1 29 ? 7.297 14.625 9.258 1 98.25 29 LYS B CA 1
ATOM 975 C C . LYS B 1 29 ? 6.844 14.719 10.711 1 98.25 29 LYS B C 1
ATOM 977 O O . LYS B 1 29 ? 6.766 13.711 11.406 1 98.25 29 LYS B O 1
ATOM 982 N N . LYS B 1 30 ? 6.543 15.883 11.156 1 98.38 30 LYS B N 1
ATOM 983 C CA . LYS B 1 30 ? 6.09 16.094 12.531 1 98.38 30 LYS B CA 1
ATOM 984 C C . LYS B 1 30 ? 4.777 15.352 12.789 1 98.38 30 LYS B C 1
ATOM 986 O O . LYS B 1 30 ? 4.637 14.656 13.797 1 98.38 30 LYS B O 1
ATOM 991 N N . LYS B 1 31 ? 3.805 15.523 11.898 1 98.44 31 LYS B N 1
ATOM 992 C CA . LYS B 1 31 ? 2.521 14.844 12.039 1 98.44 31 LYS B CA 1
ATOM 993 C C . LYS B 1 31 ? 2.693 13.328 12 1 98.44 31 LYS B C 1
ATOM 995 O O . LYS B 1 31 ? 2.035 12.602 12.75 1 98.44 31 LYS B O 1
ATOM 1000 N N . ALA B 1 32 ? 3.578 12.82 11.102 1 98.19 32 ALA B N 1
ATOM 1001 C CA . ALA B 1 32 ? 3.885 11.391 11.023 1 98.19 32 ALA B CA 1
ATOM 1002 C C . ALA B 1 32 ? 4.395 10.867 12.359 1 98.19 32 ALA B C 1
ATOM 1004 O O . ALA B 1 32 ? 3.992 9.789 12.805 1 98.19 32 ALA B O 1
ATOM 1005 N N . ALA B 1 33 ? 5.246 11.594 12.984 1 98.19 33 ALA B N 1
ATOM 1006 C CA . ALA B 1 33 ? 5.793 11.203 14.281 1 98.19 33 ALA B CA 1
ATOM 1007 C C . ALA B 1 33 ? 4.695 11.156 15.344 1 98.19 33 ALA B C 1
ATOM 1009 O O . ALA B 1 33 ? 4.699 10.273 16.203 1 98.19 33 ALA B O 1
ATOM 1010 N N . GLU B 1 34 ? 3.779 12 15.227 1 97.81 34 GLU B N 1
ATOM 1011 C CA . GLU B 1 34 ? 2.725 12.125 16.234 1 97.81 34 GLU B CA 1
ATOM 1012 C C . GLU B 1 34 ? 1.666 11.039 16.062 1 97.81 34 GLU B C 1
ATOM 1014 O O . GLU B 1 34 ? 1.156 10.5 17.047 1 97.81 34 GLU B O 1
ATOM 1019 N N . VAL B 1 35 ? 1.293 10.672 14.812 1 98.12 35 VAL B N 1
ATOM 1020 C CA . VAL B 1 35 ? 0.058 9.93 14.578 1 98.12 35 VAL B CA 1
ATOM 1021 C C . VAL B 1 35 ? 0.375 8.594 13.914 1 98.12 35 VAL B C 1
ATOM 1023 O O . VAL B 1 35 ? -0.358 7.613 14.094 1 98.12 35 VAL B O 1
ATOM 1026 N N . CYS B 1 36 ? 1.414 8.484 13.211 1 98.44 36 CYS B N 1
ATOM 1027 C CA . CYS B 1 36 ? 1.561 7.371 12.281 1 98.44 36 CYS B CA 1
ATOM 1028 C C . CYS B 1 36 ? 2.68 6.434 12.719 1 98.44 36 CYS B C 1
ATOM 1030 O O . CYS B 1 36 ? 2.574 5.219 12.555 1 98.44 36 CYS B O 1
ATOM 1032 N N . ALA B 1 37 ? 3.754 6.902 13.336 1 97.56 37 ALA B N 1
ATOM 1033 C CA . ALA B 1 37 ? 5.051 6.254 13.492 1 97.56 37 ALA B CA 1
ATOM 1034 C C . ALA B 1 37 ? 4.945 5.035 14.406 1 97.56 37 ALA B C 1
ATOM 1036 O O . ALA B 1 37 ? 5.695 4.07 14.258 1 97.56 37 ALA B O 1
ATOM 1037 N N . ALA B 1 38 ? 4.043 5.062 15.344 1 97.19 38 ALA B N 1
ATOM 1038 C CA . ALA B 1 38 ? 3.969 3.99 16.328 1 97.19 38 ALA B CA 1
ATOM 1039 C C . ALA B 1 38 ? 3.697 2.646 15.664 1 97.19 38 ALA B C 1
ATOM 1041 O O . ALA B 1 38 ? 4.18 1.608 16.125 1 97.19 38 ALA B O 1
ATOM 1042 N N . CYS B 1 39 ? 3.035 2.705 14.609 1 97.94 39 CYS B N 1
ATOM 1043 C CA . CYS B 1 39 ? 2.689 1.462 13.93 1 97.94 39 CYS B CA 1
ATOM 1044 C C . CYS B 1 39 ? 3.465 1.319 12.625 1 97.94 39 CYS B C 1
ATOM 1046 O O . CYS B 1 39 ? 3.918 0.226 12.281 1 97.94 39 CYS B O 1
ATOM 1048 N N . HIS B 1 40 ? 3.631 2.402 11.891 1 97.12 40 HIS B N 1
ATOM 1049 C CA . HIS B 1 40 ? 4.203 2.316 10.555 1 97.12 40 HIS B CA 1
ATOM 1050 C C . HIS B 1 40 ? 5.707 2.582 10.578 1 97.12 40 HIS B C 1
ATOM 1052 O O . HIS B 1 40 ? 6.387 2.412 9.57 1 97.12 40 HIS B O 1
ATOM 1058 N N . GLY B 1 41 ? 6.297 2.982 11.727 1 95.56 41 GLY B N 1
ATOM 1059 C CA . GLY B 1 41 ? 7.695 3.367 11.828 1 95.56 41 GLY B CA 1
ATOM 1060 C C . GLY B 1 41 ? 7.93 4.84 11.562 1 95.56 41 GLY B C 1
ATOM 1061 O O . GLY B 1 41 ? 7.133 5.488 10.883 1 95.56 41 GLY B O 1
ATOM 1062 N N . PRO B 1 42 ? 9.039 5.359 11.992 1 94.81 42 PRO B N 1
ATOM 1063 C CA . PRO B 1 42 ? 9.297 6.797 11.875 1 94.81 42 PRO B CA 1
ATOM 1064 C C . PRO B 1 42 ? 9.445 7.254 10.43 1 94.81 42 PRO B C 1
ATOM 1066 O O . PRO B 1 42 ? 9.078 8.383 10.094 1 94.81 42 PRO B O 1
ATOM 1069 N N . ASP B 1 43 ? 9.938 6.336 9.578 1 93.94 43 ASP B N 1
ATOM 1070 C CA . ASP B 1 43 ? 10.117 6.695 8.18 1 93.94 43 ASP B CA 1
ATOM 1071 C C . ASP B 1 43 ? 9.117 5.965 7.289 1 93.94 43 ASP B C 1
ATOM 1073 O O . ASP B 1 43 ? 9.234 5.984 6.062 1 93.94 43 ASP B O 1
ATOM 1077 N N . GLY B 1 44 ? 8.203 5.215 7.902 1 95.69 44 GLY B N 1
ATOM 1078 C CA . GLY B 1 44 ? 7.203 4.508 7.125 1 95.69 44 GLY B CA 1
ATOM 1079 C C . GLY B 1 44 ? 7.625 3.1 6.746 1 95.69 44 GLY B C 1
ATOM 1080 O O . GLY B 1 44 ? 6.926 2.418 5.996 1 95.69 44 GLY B O 1
ATOM 1081 N N . ASN B 1 45 ? 8.844 2.688 7.156 1 94.31 45 ASN B N 1
ATOM 1082 C CA . ASN B 1 45 ? 9.258 1.297 7.008 1 94.31 45 ASN B CA 1
ATOM 1083 C C . ASN B 1 45 ? 8.828 0.453 8.203 1 94.31 45 ASN B C 1
ATOM 1085 O O . ASN B 1 45 ? 9.617 0.204 9.109 1 94.31 45 ASN B O 1
ATOM 1089 N N . SER B 1 46 ? 7.566 -0.003 8.086 1 93.5 46 SER B N 1
ATOM 1090 C CA . SER B 1 46 ? 6.91 -0.689 9.188 1 93.5 46 SER B CA 1
ATOM 1091 C C . SER B 1 46 ? 7.711 -1.906 9.641 1 93.5 46 SER B C 1
ATOM 1093 O O . SER B 1 46 ? 8.102 -2.736 8.82 1 93.5 46 SER B O 1
ATOM 1095 N N . PRO B 1 47 ? 7.883 -2.07 10.969 1 88.94 47 PRO B N 1
ATOM 1096 C CA . PRO B 1 47 ? 8.648 -3.225 11.445 1 88.94 47 PRO B CA 1
ATOM 1097 C C . PRO B 1 47 ? 7.797 -4.492 11.555 1 88.94 47 PRO B C 1
ATOM 1099 O O . PRO B 1 47 ? 8.336 -5.598 11.641 1 88.94 47 PRO B O 1
ATOM 1102 N N . ALA B 1 48 ? 6.543 -4.332 11.609 1 91.81 48 ALA B N 1
ATOM 1103 C CA . ALA B 1 48 ? 5.629 -5.457 11.789 1 91.81 48 ALA B CA 1
ATOM 1104 C C . ALA B 1 48 ? 4.848 -5.738 10.508 1 91.81 48 ALA B C 1
ATOM 1106 O O . ALA B 1 48 ? 4.402 -4.812 9.828 1 91.81 48 ALA B O 1
ATOM 1107 N N . PRO B 1 49 ? 4.613 -6.984 10.242 1 90.62 49 PRO B N 1
ATOM 1108 C CA . PRO B 1 49 ? 3.936 -7.348 9 1 90.62 49 PRO B CA 1
ATOM 1109 C C . PRO B 1 49 ? 2.488 -6.863 8.953 1 90.62 49 PRO B C 1
ATOM 1111 O O . PRO B 1 49 ? 1.906 -6.742 7.867 1 90.62 49 PRO B O 1
ATOM 1114 N N . ALA B 1 50 ? 1.954 -6.562 10.102 1 91.44 50 ALA B N 1
ATOM 1115 C CA . ALA B 1 50 ? 0.554 -6.156 10.172 1 91.44 50 ALA B CA 1
ATOM 1116 C C . ALA B 1 50 ? 0.369 -4.73 9.656 1 91.44 50 ALA B C 1
ATOM 1118 O O . ALA B 1 50 ? -0.751 -4.316 9.352 1 91.44 50 ALA B O 1
ATOM 1119 N N . PHE B 1 51 ? 1.467 -3.979 9.625 1 95.31 51 PHE B N 1
ATOM 1120 C CA . PHE B 1 51 ? 1.387 -2.584 9.211 1 95.31 51 PHE B CA 1
ATOM 1121 C C . PHE B 1 51 ? 2.102 -2.373 7.879 1 95.31 51 PHE B C 1
ATOM 1123 O O . PHE B 1 51 ? 3.289 -2.678 7.754 1 95.31 51 PHE B O 1
ATOM 1130 N N . PRO B 1 52 ? 1.349 -1.863 6.875 1 96.06 52 PRO B N 1
ATOM 1131 C CA . PRO B 1 52 ? 1.99 -1.717 5.566 1 96.06 52 PRO B CA 1
ATOM 1132 C C . PRO B 1 52 ? 3.135 -0.707 5.582 1 96.06 52 PRO B C 1
ATOM 1134 O O . PRO B 1 52 ? 3.162 0.189 6.43 1 96.06 52 PRO B O 1
ATOM 1137 N N . ILE B 1 53 ? 4.016 -0.922 4.652 1 95.69 53 ILE B N 1
ATOM 1138 C CA . ILE B 1 53 ? 5.105 0.009 4.391 1 95.69 53 ILE B CA 1
ATOM 1139 C C . ILE B 1 53 ? 4.57 1.236 3.654 1 95.69 53 ILE B C 1
ATOM 1141 O O . ILE B 1 53 ? 3.898 1.108 2.629 1 95.69 53 ILE B O 1
ATOM 1145 N N . LEU B 1 54 ? 4.863 2.391 4.164 1 96.69 54 LEU B N 1
ATOM 1146 C CA . LEU B 1 54 ? 4.418 3.639 3.555 1 96.69 54 LEU B CA 1
ATOM 1147 C C . LEU B 1 54 ? 5.555 4.312 2.795 1 96.69 54 LEU B C 1
ATOM 1149 O O . LEU B 1 54 ? 5.312 5.062 1.847 1 96.69 54 LEU B O 1
ATOM 1153 N N . ALA B 1 55 ? 6.766 3.982 3.232 1 95.19 55 ALA B N 1
ATOM 1154 C CA . ALA B 1 55 ? 7.953 4.633 2.688 1 95.19 55 ALA B CA 1
ATOM 1155 C C . ALA B 1 55 ? 8.055 4.422 1.179 1 95.19 55 ALA B C 1
ATOM 1157 O O . ALA B 1 55 ? 7.988 3.285 0.701 1 95.19 55 ALA B O 1
ATOM 1158 N N . GLY B 1 56 ? 8.117 5.59 0.482 1 93.06 56 GLY B N 1
ATOM 1159 C CA . GLY B 1 56 ? 8.367 5.543 -0.949 1 93.06 56 GLY B CA 1
ATOM 1160 C C . GLY B 1 56 ? 7.109 5.344 -1.771 1 93.06 56 GLY B C 1
ATOM 1161 O O . GLY B 1 56 ? 7.164 5.316 -3.002 1 93.06 56 GLY B O 1
ATOM 1162 N N . GLN B 1 57 ? 6.004 5.238 -1.158 1 95.19 57 GLN B N 1
ATOM 1163 C CA . GLN B 1 57 ? 4.742 5.09 -1.878 1 95.19 57 GLN B CA 1
ATOM 1164 C C . GLN B 1 57 ? 4.371 6.379 -2.607 1 95.19 57 GLN B C 1
ATOM 1166 O O . GLN B 1 57 ? 4.938 7.438 -2.336 1 95.19 57 GLN B O 1
ATOM 1171 N N . GLN B 1 58 ? 3.449 6.266 -3.469 1 94.31 58 GLN B N 1
ATOM 1172 C CA . GLN B 1 58 ? 2.953 7.43 -4.191 1 94.31 58 GLN B CA 1
ATOM 1173 C C . GLN B 1 58 ? 2.197 8.375 -3.262 1 94.31 58 GLN B C 1
ATOM 1175 O O . GLN B 1 58 ? 1.303 7.949 -2.527 1 94.31 58 GLN B O 1
ATOM 1180 N N . ALA B 1 59 ? 2.611 9.625 -3.311 1 95.19 59 ALA B N 1
ATOM 1181 C CA . ALA B 1 59 ? 1.942 10.594 -2.449 1 95.19 59 ALA B CA 1
ATOM 1182 C C . ALA B 1 59 ? 0.439 10.617 -2.713 1 95.19 59 ALA B C 1
ATOM 1184 O O . ALA B 1 59 ? -0.36 10.672 -1.774 1 95.19 59 ALA B O 1
ATOM 1185 N N . SER B 1 60 ? 0.083 10.594 -3.973 1 96.12 60 SER B N 1
ATOM 1186 C CA . SER B 1 60 ? -1.332 10.664 -4.324 1 96.12 60 SER B CA 1
ATOM 1187 C C . SER B 1 60 ? -2.084 9.438 -3.828 1 96.12 60 SER B C 1
ATOM 1189 O O . SER B 1 60 ? -3.234 9.531 -3.396 1 96.12 60 SER B O 1
ATOM 1191 N N . TYR B 1 61 ? -1.494 8.289 -3.84 1 95.81 61 TYR B N 1
ATOM 1192 C CA . TYR B 1 61 ? -2.125 7.074 -3.334 1 95.81 61 TYR B CA 1
ATOM 1193 C C . TYR B 1 61 ? -2.307 7.145 -1.822 1 95.81 61 TYR B C 1
ATOM 1195 O O . TYR B 1 61 ? -3.355 6.758 -1.299 1 95.81 61 TYR B O 1
ATOM 1203 N N . LEU B 1 62 ? -1.259 7.613 -1.174 1 97.19 62 LEU B N 1
ATOM 1204 C CA . LEU B 1 62 ? -1.347 7.723 0.278 1 97.19 62 LEU B CA 1
ATOM 1205 C C . LEU B 1 62 ? -2.441 8.703 0.686 1 97.19 62 LEU B C 1
ATOM 1207 O O . LEU B 1 62 ? -3.215 8.43 1.605 1 97.19 62 LEU B O 1
ATOM 1211 N N . ALA B 1 63 ? -2.494 9.812 0.002 1 98.25 63 ALA B N 1
ATOM 1212 C CA . ALA B 1 63 ? -3.529 10.797 0.304 1 98.25 63 ALA B CA 1
ATOM 1213 C C . ALA B 1 63 ? -4.918 10.234 0.026 1 98.25 63 ALA B C 1
ATOM 1215 O O . ALA B 1 63 ? -5.836 10.398 0.833 1 98.25 63 ALA B O 1
ATOM 1216 N N . LYS B 1 64 ? -5.062 9.586 -1.069 1 97.69 64 LYS B N 1
ATOM 1217 C CA . LYS B 1 64 ? -6.332 8.945 -1.396 1 97.69 64 LYS B CA 1
ATOM 1218 C C . LYS B 1 64 ? -6.734 7.938 -0.32 1 97.69 64 LYS B C 1
ATOM 1220 O O . LYS B 1 64 ? -7.887 7.91 0.114 1 97.69 64 LYS B O 1
ATOM 1225 N N . THR B 1 65 ? -5.793 7.152 0.091 1 97.81 65 THR B N 1
ATOM 1226 C CA . THR B 1 65 ? -6.031 6.121 1.097 1 97.81 65 THR B CA 1
ATOM 1227 C C . THR B 1 65 ? -6.52 6.742 2.4 1 97.81 65 THR B C 1
ATOM 1229 O O . THR B 1 65 ? -7.527 6.305 2.965 1 97.81 65 THR B O 1
ATOM 1232 N N . LEU B 1 66 ? -5.867 7.789 2.848 1 98.75 66 LEU B N 1
ATOM 1233 C CA . LEU B 1 66 ? -6.246 8.453 4.094 1 98.75 66 LEU B CA 1
ATOM 1234 C C . LEU B 1 66 ? -7.629 9.086 3.973 1 98.75 66 LEU B C 1
ATOM 1236 O O . LEU B 1 66 ? -8.43 9.023 4.91 1 98.75 66 LEU B O 1
ATOM 1240 N N . ASN B 1 67 ? -7.93 9.641 2.822 1 98.62 67 ASN B N 1
ATOM 1241 C CA . ASN B 1 67 ? -9.258 10.211 2.6 1 98.62 67 ASN B CA 1
ATOM 1242 C C . ASN B 1 67 ? -10.336 9.125 2.578 1 98.62 67 ASN B C 1
ATOM 1244 O O . ASN B 1 67 ? -11.453 9.352 3.045 1 98.62 67 ASN B O 1
ATOM 1248 N N . GLU B 1 68 ? -10.016 8.016 2.014 1 98 68 GLU B N 1
ATOM 1249 C CA . GLU B 1 68 ? -10.969 6.906 1.974 1 98 68 GLU B CA 1
ATOM 1250 C C . GLU B 1 68 ? -11.258 6.375 3.373 1 98 68 GLU B C 1
ATOM 1252 O O . GLU B 1 68 ? -12.398 6.023 3.688 1 98 68 GLU B O 1
ATOM 1257 N N . TYR B 1 69 ? -10.219 6.285 4.18 1 98.31 69 TYR B N 1
ATOM 1258 C CA . TYR B 1 69 ? -10.461 5.914 5.566 1 98.31 69 TYR B CA 1
ATOM 1259 C C . TYR B 1 69 ? -11.352 6.945 6.262 1 98.31 69 TYR B C 1
ATOM 1261 O O . TYR B 1 69 ? -12.297 6.586 6.961 1 98.31 69 TYR B O 1
ATOM 1269 N N . LYS B 1 70 ? -11.102 8.18 6.074 1 98.12 70 LYS B N 1
ATOM 1270 C CA . LYS B 1 70 ? -11.805 9.281 6.73 1 98.12 70 LYS B CA 1
ATOM 1271 C C . LYS B 1 70 ? -13.273 9.312 6.32 1 98.12 70 LYS B C 1
ATOM 1273 O O . LYS B 1 70 ? -14.156 9.562 7.148 1 98.12 70 LYS B O 1
ATOM 1278 N N . SER B 1 71 ? -13.555 9.055 5.094 1 97 71 SER B N 1
ATOM 1279 C CA . SER B 1 71 ? -14.914 9.141 4.57 1 97 71 SER B CA 1
ATOM 1280 C C . SER B 1 71 ? -15.695 7.863 4.84 1 97 71 SER B C 1
ATOM 1282 O O . SER B 1 71 ? -16.922 7.832 4.684 1 97 71 SER B O 1
ATOM 1284 N N . GLY B 1 72 ? -14.945 6.727 5.113 1 95.94 72 GLY B N 1
ATOM 1285 C CA . GLY B 1 72 ? -15.594 5.445 5.348 1 95.94 72 GLY B CA 1
ATOM 1286 C C . GLY B 1 72 ? -15.695 4.59 4.098 1 95.94 72 GLY B C 1
ATOM 1287 O O . GLY B 1 72 ? -16.188 3.459 4.152 1 95.94 72 GLY B O 1
ATOM 1288 N N . VAL B 1 73 ? -15.188 5.117 2.98 1 96.19 73 VAL B N 1
ATOM 1289 C CA . VAL B 1 73 ? -15.164 4.348 1.74 1 96.19 73 VAL B CA 1
ATOM 1290 C C . VAL B 1 73 ? -14.312 3.092 1.93 1 96.19 73 VAL B C 1
ATOM 1292 O O . VAL B 1 73 ? -14.68 2.012 1.457 1 96.19 73 VAL B O 1
ATOM 1295 N N . ARG B 1 74 ? -13.195 3.289 2.576 1 96.81 74 ARG B N 1
ATOM 1296 C CA . ARG B 1 74 ? -12.359 2.162 2.99 1 96.81 74 ARG B CA 1
ATOM 1297 C C . ARG B 1 74 ? -12.508 1.896 4.484 1 96.81 74 ARG B C 1
ATOM 1299 O O . ARG B 1 74 ? -12.25 2.781 5.305 1 96.81 74 ARG B O 1
ATOM 1306 N N . GLN B 1 75 ? -12.82 0.64 4.77 1 95.81 75 GLN B N 1
ATOM 1307 C CA . GLN B 1 75 ? -13.188 0.348 6.152 1 95.81 75 GLN B CA 1
ATOM 1308 C C . GLN B 1 75 ? -12.039 -0.326 6.895 1 95.81 75 GLN B C 1
ATOM 1310 O O . GLN B 1 75 ? -11.539 -1.365 6.461 1 95.81 75 GLN B O 1
ATOM 1315 N N . ASP B 1 76 ? -11.648 0.237 7.93 1 96.81 76 ASP B N 1
ATOM 1316 C CA . ASP B 1 76 ? -10.68 -0.206 8.93 1 96.81 76 ASP B CA 1
ATOM 1317 C C . ASP B 1 76 ? -10.781 0.627 10.203 1 96.81 76 ASP B C 1
ATOM 1319 O O . ASP B 1 76 ? -10.414 1.802 10.219 1 96.81 76 ASP B O 1
ATOM 1323 N N . PRO B 1 77 ? -11.266 0.091 11.266 1 96.88 77 PRO B N 1
ATOM 1324 C CA . PRO B 1 77 ? -11.539 0.913 12.445 1 96.88 77 PRO B CA 1
ATOM 1325 C C . PRO B 1 77 ? -10.297 1.616 12.977 1 96.88 77 P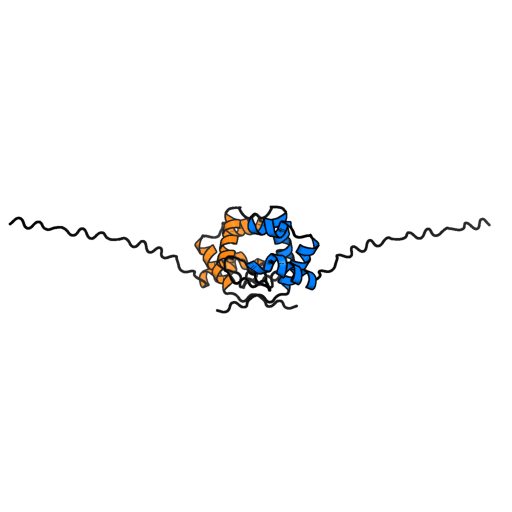RO B C 1
ATOM 1327 O O . PRO B 1 77 ? -10.375 2.756 13.445 1 96.88 77 PRO B O 1
ATOM 1330 N N . VAL B 1 78 ? -9.25 0.926 12.969 1 97.38 78 VAL B N 1
ATOM 1331 C CA . VAL B 1 78 ? -8.016 1.515 13.461 1 97.38 78 VAL B CA 1
ATOM 1332 C C . VAL B 1 78 ? -7.637 2.727 12.617 1 97.38 78 VAL B C 1
ATOM 1334 O O . VAL B 1 78 ? -7.449 3.826 13.141 1 97.38 78 VAL B O 1
ATOM 1337 N N . MET B 1 79 ? -7.582 2.578 11.297 1 98.5 79 MET B N 1
ATOM 1338 C CA . MET B 1 79 ? -7.133 3.664 10.43 1 98.5 79 MET B CA 1
ATOM 1339 C C . MET B 1 79 ? -8.195 4.758 10.328 1 98.5 79 MET B C 1
ATOM 1341 O O . MET B 1 79 ? -7.863 5.93 10.148 1 98.5 79 MET B O 1
ATOM 1345 N N . ALA B 1 80 ? -9.5 4.359 10.438 1 98.19 80 ALA B N 1
ATOM 1346 C CA . ALA B 1 80 ? -10.547 5.371 10.484 1 98.19 80 ALA B CA 1
ATOM 1347 C C . ALA B 1 80 ? -10.328 6.344 11.641 1 98.19 80 ALA B C 1
ATOM 1349 O O . ALA B 1 80 ? -10.445 7.559 11.469 1 98.19 80 ALA B O 1
ATOM 1350 N N . GLY B 1 81 ? -9.992 5.797 12.836 1 97.75 81 GLY B N 1
ATOM 1351 C CA . GLY B 1 81 ? -9.695 6.637 13.984 1 97.75 81 GLY B CA 1
ATOM 1352 C C . GLY B 1 81 ? -8.492 7.531 13.781 1 97.75 81 GLY B C 1
ATOM 1353 O O . GLY B 1 81 ? -8.516 8.711 14.141 1 97.75 81 GLY B O 1
ATOM 1354 N N . MET B 1 82 ? -7.465 7.059 13.172 1 98.44 82 MET B N 1
ATOM 1355 C CA . MET B 1 82 ? -6.246 7.828 12.938 1 98.44 82 MET B CA 1
ATOM 1356 C C . MET B 1 82 ? -6.488 8.938 11.922 1 98.44 82 MET B C 1
ATOM 1358 O O . MET B 1 82 ? -6.027 10.062 12.102 1 98.44 82 MET B O 1
ATOM 1362 N N . ALA B 1 83 ? -7.223 8.602 10.797 1 98.56 83 ALA B N 1
ATOM 1363 C CA . ALA B 1 83 ? -7.453 9.547 9.711 1 98.56 83 ALA B CA 1
ATOM 1364 C C . ALA B 1 83 ? -8.438 10.633 10.125 1 98.56 83 ALA B C 1
ATOM 1366 O O . ALA B 1 83 ? -8.406 11.742 9.594 1 98.56 83 ALA B O 1
ATOM 1367 N N . ALA B 1 84 ? -9.336 10.328 11.055 1 97.5 84 ALA B N 1
ATOM 1368 C CA . ALA B 1 84 ? -10.398 11.242 11.461 1 97.5 84 ALA B CA 1
ATOM 1369 C C . ALA B 1 84 ? -9.82 12.539 12.008 1 97.5 84 ALA B C 1
ATOM 1371 O O . ALA B 1 84 ? -10.391 13.617 11.797 1 97.5 84 ALA B O 1
ATOM 1372 N N . ALA B 1 85 ? -8.711 12.516 12.633 1 94.31 85 ALA B N 1
ATOM 1373 C CA . ALA B 1 85 ? -8.141 13.672 13.312 1 94.31 85 ALA B CA 1
ATOM 1374 C C . ALA B 1 85 ? -7.305 14.523 12.359 1 94.31 85 ALA B C 1
ATOM 1376 O O . ALA B 1 85 ? -6.863 15.617 12.719 1 94.31 85 ALA B O 1
ATOM 1377 N N . LEU B 1 86 ? -7.109 14.047 11.172 1 98.5 86 LEU B N 1
ATOM 1378 C CA . LEU B 1 86 ? -6.219 14.727 10.242 1 98.5 86 LEU B CA 1
ATOM 1379 C C . LEU B 1 86 ? -6.977 15.781 9.438 1 98.5 86 LEU B C 1
ATOM 1381 O O . LEU B 1 86 ? -8.078 15.523 8.945 1 98.5 86 LEU B O 1
ATOM 1385 N N . SER B 1 87 ? -6.422 16.969 9.297 1 98.25 87 SER B N 1
ATOM 1386 C CA . SER B 1 87 ? -6.93 17.953 8.352 1 98.25 87 SER B CA 1
ATOM 1387 C C . SER B 1 87 ? -6.535 17.609 6.922 1 98.25 87 SER B C 1
ATOM 1389 O O . SER B 1 87 ? -5.711 16.719 6.695 1 98.25 87 SER B O 1
ATOM 1391 N N . LYS B 1 88 ? -7.191 18.297 6.004 1 97.94 88 LYS B N 1
ATOM 1392 C CA . LYS B 1 88 ? -6.801 18.141 4.605 1 97.94 88 LYS B CA 1
ATOM 1393 C C . LYS B 1 88 ? -5.312 18.406 4.414 1 97.94 88 LYS B C 1
ATOM 1395 O O . LYS B 1 88 ? -4.625 17.672 3.711 1 97.94 88 LYS B O 1
ATOM 1400 N N . GLU B 1 89 ? -4.805 19.422 5.047 1 97.81 89 GLU B N 1
ATOM 1401 C CA . GLU B 1 89 ? -3.391 19.766 4.957 1 97.81 89 GLU B CA 1
ATOM 1402 C C . GLU B 1 89 ? -2.512 18.688 5.578 1 97.81 89 GLU B C 1
ATOM 1404 O O . GLU B 1 89 ? -1.465 18.344 5.031 1 97.81 89 GLU B O 1
ATOM 1409 N N . ASP B 1 90 ? -2.941 18.141 6.719 1 98.56 90 ASP B N 1
ATOM 1410 C CA . ASP B 1 90 ? -2.207 17.047 7.359 1 98.56 90 ASP B CA 1
ATOM 1411 C C . ASP B 1 90 ? -2.057 15.859 6.414 1 98.56 90 ASP B C 1
ATOM 1413 O O . ASP B 1 90 ? -0.969 15.297 6.289 1 98.56 90 ASP B O 1
ATOM 1417 N N . ILE B 1 91 ? -3.135 15.555 5.773 1 98.81 91 ILE B N 1
ATOM 1418 C CA . ILE B 1 91 ? -3.16 14.398 4.887 1 98.81 91 ILE B CA 1
ATOM 1419 C C . ILE B 1 91 ? -2.166 14.602 3.746 1 98.81 91 ILE B C 1
ATOM 1421 O O . ILE B 1 91 ? -1.348 13.727 3.463 1 98.81 91 ILE B O 1
ATOM 1425 N N . GLU B 1 92 ? -2.186 15.742 3.145 1 98.25 92 GLU B N 1
ATOM 1426 C CA . GLU B 1 92 ? -1.272 16.016 2.041 1 98.25 92 GLU B CA 1
ATOM 1427 C C . GLU B 1 92 ? 0.178 16.047 2.516 1 98.25 92 GLU B C 1
ATOM 1429 O O . GLU B 1 92 ? 1.065 15.516 1.84 1 98.25 92 GLU B O 1
ATOM 1434 N N . ASN B 1 93 ? 0.43 16.609 3.635 1 98.62 93 ASN B N 1
ATOM 1435 C CA . ASN B 1 93 ? 1.784 16.734 4.16 1 98.62 93 ASN B CA 1
ATOM 1436 C C . ASN B 1 93 ? 2.373 15.391 4.547 1 98.62 93 ASN B C 1
ATOM 1438 O O . ASN B 1 93 ? 3.518 15.078 4.203 1 98.62 93 ASN B O 1
ATOM 1442 N N . VAL B 1 94 ? 1.572 14.539 5.25 1 98.5 94 VAL B N 1
ATOM 1443 C CA . VAL B 1 94 ? 2.109 13.25 5.66 1 98.5 94 VAL B CA 1
ATOM 1444 C C . VAL B 1 94 ? 2.289 12.352 4.441 1 98.5 94 VAL B C 1
ATOM 1446 O O . VAL B 1 94 ? 3.24 11.57 4.371 1 98.5 94 VAL B O 1
ATOM 1449 N N . ALA B 1 95 ? 1.372 12.43 3.488 1 97.31 95 ALA B N 1
ATOM 1450 C CA . ALA B 1 95 ? 1.519 11.664 2.256 1 97.31 95 ALA B CA 1
ATOM 1451 C C . ALA B 1 95 ? 2.805 12.039 1.523 1 97.31 95 ALA B C 1
ATOM 1453 O O . ALA B 1 95 ? 3.562 11.164 1.098 1 97.31 95 ALA B O 1
ATOM 1454 N N . ALA B 1 96 ? 3.082 13.273 1.427 1 96.31 96 ALA B N 1
ATOM 1455 C CA . ALA B 1 96 ? 4.293 13.75 0.766 1 96.31 96 ALA B CA 1
ATOM 1456 C C . ALA B 1 96 ? 5.543 13.312 1.527 1 96.31 96 ALA B C 1
ATOM 1458 O O . ALA B 1 96 ? 6.52 12.867 0.924 1 96.31 96 ALA B O 1
ATOM 1459 N N . TYR B 1 97 ? 5.461 13.445 2.803 1 97.38 97 TYR B N 1
ATOM 1460 C CA . TYR B 1 97 ? 6.605 13.055 3.613 1 97.38 97 TYR B CA 1
ATOM 1461 C C . TYR B 1 97 ? 6.977 11.602 3.365 1 97.38 97 TYR B C 1
ATOM 1463 O O . TYR B 1 97 ? 8.117 11.289 3.006 1 97.38 97 TYR B O 1
ATOM 1471 N N . PHE B 1 98 ? 6 10.695 3.529 1 96.38 98 PHE B N 1
ATOM 1472 C CA . PHE B 1 98 ? 6.297 9.273 3.379 1 96.38 98 PHE B CA 1
ATOM 1473 C C . PHE B 1 98 ? 6.73 8.961 1.953 1 96.38 98 PHE B C 1
ATOM 1475 O O . PHE B 1 98 ? 7.57 8.078 1.734 1 96.38 98 PHE B O 1
ATOM 1482 N N . ALA B 1 99 ? 6.191 9.656 0.976 1 94.62 99 ALA B N 1
ATOM 1483 C CA . ALA B 1 99 ? 6.547 9.422 -0.421 1 94.62 99 ALA B CA 1
ATOM 1484 C C . ALA B 1 99 ? 8.023 9.719 -0.667 1 94.62 99 ALA B C 1
ATOM 1486 O O . ALA B 1 99 ? 8.641 9.125 -1.555 1 94.62 99 ALA B O 1
ATOM 1487 N N . THR B 1 100 ? 8.602 10.547 0.117 1 93.31 100 THR B N 1
ATOM 1488 C CA . THR B 1 100 ? 9.992 10.953 -0.102 1 93.31 100 THR B CA 1
ATOM 1489 C C . THR B 1 100 ? 10.945 10.031 0.647 1 93.31 100 THR B C 1
ATOM 1491 O O . THR B 1 100 ? 12.164 10.133 0.489 1 93.31 100 THR B O 1
ATOM 1494 N N . GLN B 1 101 ? 10.344 9.211 1.499 1 93.06 101 GLN B N 1
ATOM 1495 C CA . GLN B 1 101 ? 11.211 8.312 2.262 1 93.06 101 GLN B CA 1
ATOM 1496 C C . GLN B 1 101 ? 11.711 7.164 1.392 1 93.06 101 GLN B C 1
ATOM 1498 O O . GLN B 1 101 ? 11.039 6.758 0.444 1 93.06 101 GLN B O 1
ATOM 1503 N N . LYS B 1 102 ? 12.836 6.602 1.714 1 86.75 102 LYS B N 1
ATOM 1504 C CA . LYS B 1 102 ? 13.375 5.445 1.004 1 86.75 102 LYS B CA 1
ATOM 1505 C C . LYS B 1 102 ? 12.672 4.16 1.439 1 86.75 102 LYS B C 1
ATOM 1507 O O . LYS B 1 102 ? 12.594 3.865 2.635 1 86.75 102 LYS B O 1
ATOM 1512 N N . GLY B 1 103 ? 11.969 3.582 0.517 1 77.69 103 GLY B N 1
ATOM 1513 C CA . GLY B 1 103 ? 11.359 2.287 0.788 1 77.69 103 GLY B CA 1
ATOM 1514 C C . GLY B 1 103 ? 12.383 1.182 0.987 1 77.69 103 GLY B C 1
ATOM 1515 O O . GLY B 1 103 ? 13.477 1.235 0.43 1 77.69 103 GLY B O 1
ATOM 1516 N N . LEU B 1 104 ? 12.188 0.445 2.141 1 59.84 104 LEU B N 1
ATOM 1517 C CA . LEU B 1 104 ? 13.172 -0.576 2.477 1 59.84 104 LEU B CA 1
ATOM 1518 C C . LEU B 1 104 ? 13.344 -1.561 1.325 1 59.84 104 LEU B C 1
ATOM 1520 O O . LEU B 1 104 ? 12.406 -1.812 0.569 1 59.84 104 LEU B O 1
ATOM 1524 N N . LYS B 1 105 ? 14.688 -1.674 0.962 1 49.75 105 LYS B N 1
ATOM 1525 C CA . LYS B 1 105 ? 15.234 -2.832 0.261 1 49.75 105 LYS B CA 1
ATOM 1526 C C . LYS B 1 105 ? 14.82 -4.133 0.941 1 49.75 105 LYS B C 1
ATOM 1528 O O . LYS B 1 105 ? 14.664 -4.18 2.164 1 49.75 105 LYS B O 1
ATOM 1533 N N . THR B 1 106 ? 13.93 -4.852 0.497 1 41.53 106 THR B N 1
ATOM 1534 C CA . THR B 1 106 ? 13.703 -6.16 1.104 1 41.53 106 THR B CA 1
ATOM 1535 C C . THR B 1 106 ? 15.023 -6.816 1.479 1 41.53 106 THR B C 1
ATOM 1537 O O . THR B 1 106 ? 16 -6.719 0.737 1 41.53 106 THR B O 1
ATOM 1540 N N . LYS B 1 107 ? 15.32 -7.004 2.77 1 35.88 107 LYS B N 1
ATOM 1541 C CA . LYS B 1 107 ? 16.422 -7.828 3.268 1 35.88 107 LYS B CA 1
ATOM 1542 C C . LYS B 1 107 ? 16.375 -9.227 2.664 1 35.88 107 LYS B C 1
ATOM 1544 O O . LYS B 1 107 ? 17.375 -9.953 2.676 1 35.88 107 LYS B O 1
ATOM 1549 N N . TYR B 1 108 ? 15.383 -9.867 2.314 1 30.14 108 TYR B N 1
ATOM 1550 C CA . TYR B 1 108 ? 15.695 -11.281 2.107 1 30.14 108 TYR B CA 1
ATOM 1551 C C . TYR B 1 108 ? 16.531 -11.469 0.847 1 30.14 108 TYR B C 1
ATOM 1553 O O . TYR B 1 108 ? 16.375 -10.742 -0.132 1 30.14 108 TYR B O 1
#

pLDDT: mean 83.96, std 21.5, range [29.03, 98.81]

Secondary structure (DSSP, 8-state):
------------------------HHHHHHHIIIIIHHHH-TTS--SSTTS---TT--HHHHHHHHHHHHHTSS--HHHHHHHHT--HHHHHHHHHHHHTS-------/------------------------HHHHHHHIIIIIHHHH-TTS--SSTTS---TT--HHHHHHHHHHHHHTSS--HHHHHHHHT--HHHHHHHHHHHHTS-------

InterPro domains:
  IPR008168 Cytochrome c, class IC [PR00605] (34-45)
  IPR008168 Cytochrome c, class IC [PR00605] (76-98)
  IPR009056 Cytochrome c-like domain [PF00034] (25-100)
  IPR009056 Cytochrome c-like domain [PS51007] (23-102)
  IPR036909 Cytochrome c-like domain superfamily [G3DSA:1.10.760.10] (27-102)
  IPR036909 Cytochrome c-like domain superfamily [SSF46626] (21-101)
  IPR050597 Cytochrome c Oxidase Subunit [PTHR33751] (23-106)

Foldseek 3Di:
DCPPPPPPPPPPPPPPVPCPVPQDQVLLLVLCVVQPCVAQNSLRPGPDPVGDRLAQDQLVVQLVVLVCLCVVVDDDVVSVVSSVPADNSNSSNNSVNRNNGDYDDPPD/DPPPPPPPPPPPPPPPPPCVVPADQVLLLVLCVVQPCVAQNSLRPGPDPVGDRLAQDQLVVQLVVLVCLCVVVDDDVVSVVSSVPADNSNSSNNSVNRNNGDHDDPPD

Solvent-accessible surface area (backbone atoms only — not comparable to full-atom values): 11798 Å² total; per-residue (Å²): 137,86,79,75,79,78,76,78,76,76,75,77,75,75,74,73,66,75,66,67,76,70,78,42,47,68,59,7,48,55,50,32,58,74,73,43,18,90,57,20,26,83,56,15,58,27,85,42,62,90,31,58,56,41,17,30,30,35,34,65,43,44,30,49,51,44,50,28,21,49,72,53,66,36,76,45,74,69,54,26,60,60,32,58,78,49,49,75,65,49,38,48,9,31,18,46,30,26,22,61,21,61,16,52,58,42,80,121,131,84,76,75,78,76,74,77,75,77,76,77,74,74,73,74,66,74,68,67,76,69,76,42,47,69,59,8,48,54,50,32,58,74,73,43,18,91,57,20,26,84,54,16,58,28,85,44,62,88,30,59,55,41,17,32,31,34,34,66,44,44,30,49,50,42,50,27,20,49,72,54,66,36,77,44,74,70,54,26,60,61,32,59,76,48,48,74,66,50,39,48,9,31,19,45,30,26,22,63,22,61,16,52,58,42,80,120